Protein AF-A0A2N7B326-F1 (afdb_monomer)

Mean predicted aligned error: 9.07 Å

Structure (mmCIF, N/CA/C/O backbone):
data_AF-A0A2N7B326-F1
#
_entry.id   AF-A0A2N7B326-F1
#
loop_
_atom_site.group_PDB
_atom_site.id
_atom_site.type_symbol
_atom_site.label_atom_id
_atom_site.label_alt_id
_atom_site.label_comp_id
_atom_site.label_asym_id
_atom_site.label_entity_id
_atom_site.label_seq_id
_atom_site.pdbx_PDB_ins_code
_atom_site.Cartn_x
_atom_site.Cartn_y
_atom_site.Cartn_z
_atom_site.occupancy
_atom_site.B_iso_or_equiv
_atom_site.auth_seq_id
_atom_site.auth_comp_id
_atom_site.auth_asym_id
_atom_site.auth_atom_id
_atom_site.pdbx_PDB_model_num
ATOM 1 N N . MET A 1 1 ? -6.357 3.822 7.370 1.00 94.00 1 MET A N 1
ATOM 2 C CA . MET A 1 1 ? -5.018 4.387 7.624 1.00 94.00 1 MET A CA 1
ATOM 3 C C . MET A 1 1 ? -4.243 4.475 6.321 1.00 94.00 1 MET A C 1
ATOM 5 O O . MET A 1 1 ? -4.193 3.492 5.588 1.00 94.00 1 MET A O 1
ATOM 9 N N . VAL A 1 2 ? -3.667 5.645 6.036 1.00 94.00 2 VAL A N 1
ATOM 10 C CA . VAL A 1 2 ? -2.905 5.927 4.806 1.00 94.00 2 VAL A CA 1
ATOM 11 C C . VAL A 1 2 ? -1.595 6.663 5.116 1.00 94.00 2 VAL A C 1
ATOM 13 O O . VAL A 1 2 ? -1.542 7.395 6.102 1.00 94.00 2 VAL A O 1
ATOM 16 N N . PRO A 1 3 ? -0.553 6.561 4.272 1.00 89.19 3 PRO A N 1
ATOM 17 C CA . PRO A 1 3 ? 0.690 7.310 4.458 1.00 89.19 3 PRO A CA 1
ATOM 18 C C . PRO A 1 3 ? 0.483 8.825 4.392 1.00 89.19 3 PRO A C 1
ATOM 20 O O . PRO A 1 3 ? 0.931 9.558 5.268 1.00 89.19 3 PRO A O 1
ATOM 23 N N . SER A 1 4 ? -0.229 9.311 3.372 1.00 87.00 4 SER A N 1
ATOM 24 C CA . SER A 1 4 ? -0.513 10.738 3.210 1.00 87.00 4 SER A CA 1
ATOM 25 C C . SER A 1 4 ? -1.782 10.977 2.402 1.00 87.00 4 SER A C 1
ATOM 27 O O . SER A 1 4 ? -1.917 10.437 1.308 1.00 87.00 4 SER A O 1
ATOM 29 N N . ILE A 1 5 ? -2.662 11.866 2.868 1.00 84.75 5 ILE A N 1
ATOM 30 C CA . ILE A 1 5 ? -3.834 12.319 2.097 1.00 84.75 5 ILE A CA 1
ATOM 31 C C . ILE A 1 5 ? -3.461 13.250 0.932 1.00 84.75 5 ILE A C 1
ATOM 33 O O . ILE A 1 5 ? -4.302 13.611 0.126 1.00 84.75 5 ILE A O 1
ATOM 37 N N . SER A 1 6 ? -2.196 13.654 0.792 1.00 81.19 6 SER A N 1
ATOM 38 C CA . SER A 1 6 ? -1.779 14.496 -0.340 1.00 81.19 6 SER A CA 1
ATOM 39 C C . SER A 1 6 ? -1.683 13.737 -1.671 1.00 81.19 6 SER A C 1
ATOM 41 O O . SER A 1 6 ? -1.548 14.359 -2.723 1.00 81.19 6 SER A O 1
ATOM 43 N N . SER A 1 7 ? -1.740 12.402 -1.652 1.00 82.25 7 SER A N 1
ATOM 44 C CA . SER A 1 7 ? -1.708 11.593 -2.872 1.00 82.25 7 SER A CA 1
ATOM 45 C C . SER A 1 7 ? -3.080 11.548 -3.537 1.00 82.25 7 SER A C 1
ATOM 47 O O . SER A 1 7 ? -4.069 11.177 -2.904 1.00 82.25 7 SER A O 1
ATOM 49 N N . TYR A 1 8 ? -3.125 11.821 -4.843 1.00 88.44 8 TYR A N 1
ATOM 50 C CA . TYR A 1 8 ? -4.344 11.691 -5.647 1.00 88.44 8 TYR A CA 1
ATOM 51 C C . TYR A 1 8 ? -4.973 10.293 -5.537 1.00 88.44 8 TYR A C 1
ATOM 53 O O . TYR A 1 8 ? -6.187 10.174 -5.400 1.00 88.44 8 TYR A O 1
ATOM 61 N N . PHE A 1 9 ? -4.144 9.243 -5.520 1.00 88.19 9 PHE A N 1
ATOM 62 C CA . PHE A 1 9 ? -4.608 7.862 -5.385 1.00 88.19 9 PHE A CA 1
ATOM 63 C C . PHE A 1 9 ? -5.371 7.632 -4.072 1.00 88.19 9 PHE A C 1
ATOM 65 O O . PHE A 1 9 ? -6.479 7.102 -4.095 1.00 88.19 9 PHE A O 1
ATOM 72 N N . TYR A 1 10 ? -4.816 8.075 -2.935 1.00 90.69 10 TYR A N 1
ATOM 73 C CA . TYR A 1 10 ? -5.478 7.893 -1.642 1.00 90.69 10 TYR A CA 1
A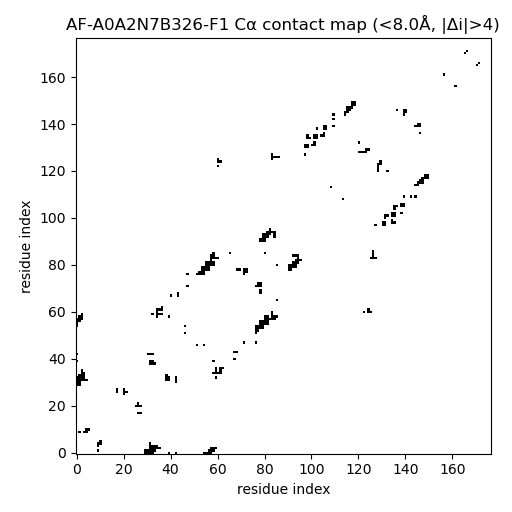TOM 74 C C . TYR A 1 10 ? -6.727 8.765 -1.515 1.00 90.69 10 TYR A C 1
ATOM 76 O O . TYR A 1 10 ? -7.709 8.289 -0.967 1.00 90.69 10 TYR A O 1
ATOM 84 N N . ASN A 1 11 ? -6.743 9.987 -2.057 1.00 91.62 11 ASN A N 1
ATOM 85 C CA . ASN A 1 11 ? -7.954 10.817 -2.052 1.00 91.62 11 ASN A CA 1
ATOM 86 C C . ASN A 1 11 ? -9.100 10.170 -2.828 1.00 91.62 11 ASN A C 1
ATOM 88 O O . ASN A 1 11 ? -10.215 10.095 -2.322 1.00 91.62 11 ASN A O 1
ATOM 92 N N . PHE A 1 12 ? -8.819 9.664 -4.030 1.00 92.25 12 PHE A N 1
ATOM 93 C CA . PHE A 1 12 ? -9.826 8.975 -4.832 1.00 92.25 12 PHE A CA 1
ATOM 94 C C . PHE A 1 12 ? -10.332 7.702 -4.137 1.00 92.25 12 PHE A C 1
ATOM 96 O O . PHE A 1 12 ? -11.539 7.462 -4.072 1.00 92.25 12 PHE A O 1
ATOM 103 N N . PHE A 1 13 ? -9.415 6.911 -3.571 1.00 92.25 13 PHE A N 1
ATOM 104 C CA . PHE A 1 13 ? -9.760 5.714 -2.807 1.00 92.25 13 PHE A CA 1
ATOM 105 C C . PHE A 1 13 ? -10.624 6.041 -1.583 1.00 92.25 13 PHE A C 1
ATOM 107 O O . PHE A 1 13 ? -11.648 5.399 -1.382 1.00 92.25 13 PHE A O 1
ATOM 114 N N . LEU A 1 14 ? -10.242 7.047 -0.789 1.00 93.88 14 LEU A N 1
ATOM 115 C CA . LEU A 1 14 ? -10.979 7.456 0.408 1.00 93.88 14 LEU A CA 1
ATOM 116 C C . LEU A 1 14 ? -12.379 7.969 0.064 1.00 93.88 14 LEU A C 1
ATOM 118 O O . LEU A 1 14 ? -13.323 7.561 0.727 1.00 93.88 14 LEU A O 1
ATOM 122 N N . ALA A 1 15 ? -12.523 8.784 -0.986 1.00 93.94 15 ALA A N 1
ATOM 123 C CA . ALA A 1 15 ? -13.828 9.268 -1.438 1.00 93.94 15 ALA A CA 1
ATOM 124 C C . ALA A 1 15 ? -14.748 8.114 -1.874 1.00 93.94 15 ALA A C 1
ATOM 126 O O . ALA A 1 15 ? -15.909 8.057 -1.476 1.00 93.94 15 ALA A O 1
ATOM 127 N N . SER A 1 16 ? -14.207 7.160 -2.638 1.00 94.00 16 SER A N 1
ATOM 128 C CA . SER A 1 16 ? -14.957 5.974 -3.077 1.00 94.00 16 SER A CA 1
ATOM 129 C C . SER A 1 16 ? -15.344 5.083 -1.892 1.00 94.00 16 SER A C 1
ATOM 131 O O . SER A 1 16 ? -16.460 4.577 -1.817 1.00 94.00 16 SER A O 1
ATOM 133 N N . LEU A 1 17 ? -14.422 4.902 -0.942 1.00 94.56 17 LEU A N 1
ATOM 134 C CA . LEU A 1 17 ? -14.655 4.100 0.253 1.00 94.56 17 LEU A CA 1
ATOM 135 C C . LEU A 1 17 ? -15.706 4.745 1.162 1.00 94.56 17 LEU A C 1
ATOM 137 O O . LEU A 1 17 ? -16.574 4.039 1.660 1.00 94.56 17 LEU A O 1
ATOM 141 N N . GLU A 1 18 ? -15.645 6.062 1.365 1.00 95.50 18 GLU A N 1
ATOM 142 C CA . GLU A 1 18 ? -16.616 6.820 2.160 1.00 95.50 18 GLU A CA 1
ATOM 143 C C . GLU A 1 18 ? -18.039 6.666 1.613 1.00 95.50 18 GLU A C 1
ATOM 145 O O . GLU A 1 18 ? -18.970 6.426 2.383 1.00 95.50 18 GLU A O 1
ATOM 150 N N . GLU A 1 19 ? -18.208 6.742 0.290 1.00 96.19 19 GLU A N 1
ATOM 151 C CA . GLU A 1 19 ? -19.506 6.545 -0.354 1.00 96.19 19 GLU A CA 1
ATOM 152 C C . GLU A 1 19 ? -20.077 5.146 -0.065 1.00 96.19 19 GLU A C 1
ATOM 154 O O . GLU A 1 19 ? -21.244 5.018 0.316 1.00 96.19 19 GLU A O 1
ATOM 159 N N . GLU A 1 20 ? -19.256 4.101 -0.191 1.00 95.56 20 GLU A N 1
ATOM 160 C CA . GLU A 1 20 ? -19.697 2.720 0.019 1.00 95.56 20 GLU A CA 1
ATOM 161 C C . GLU A 1 20 ? -19.968 2.384 1.485 1.00 95.56 20 GLU A C 1
ATOM 163 O O . GLU A 1 20 ? -21.008 1.805 1.804 1.00 95.56 20 GLU A O 1
ATOM 168 N N . VAL A 1 21 ? -19.092 2.781 2.412 1.00 95.19 21 VAL A N 1
ATOM 169 C CA . VAL A 1 21 ? -19.315 2.493 3.839 1.00 95.19 21 VAL A CA 1
ATOM 170 C C . VAL A 1 21 ? -20.540 3.238 4.372 1.00 95.19 21 VAL A C 1
ATOM 172 O O . VAL A 1 21 ? -21.283 2.688 5.186 1.00 95.19 21 VAL A O 1
ATOM 175 N N . LYS A 1 22 ? -20.821 4.439 3.848 1.00 95.69 22 LYS A N 1
ATOM 176 C CA . LYS A 1 22 ? -22.015 5.217 4.197 1.00 95.69 22 LYS A CA 1
ATOM 177 C C . LYS A 1 22 ? -23.305 4.527 3.753 1.00 95.69 22 LYS A C 1
ATOM 179 O O . LYS A 1 22 ? -24.265 4.518 4.521 1.00 95.69 22 LYS A O 1
ATOM 184 N N . LYS A 1 23 ? -23.333 3.906 2.565 1.00 96.94 23 LYS A N 1
ATOM 185 C CA . LYS A 1 23 ? -24.480 3.092 2.100 1.00 96.94 23 LYS A CA 1
ATOM 186 C C . LYS A 1 23 ? -24.776 1.923 3.044 1.00 96.94 23 LYS A C 1
ATOM 188 O O . LYS A 1 23 ? -25.927 1.524 3.176 1.00 96.94 23 LYS A O 1
ATOM 193 N N . GLN A 1 24 ? -23.749 1.412 3.719 1.00 95.94 24 GLN A N 1
ATOM 194 C CA . GLN A 1 24 ? -23.843 0.319 4.687 1.00 95.94 24 GLN A CA 1
ATOM 195 C C . GLN A 1 24 ? -24.071 0.796 6.137 1.00 95.94 24 GLN A C 1
ATOM 197 O O . GLN A 1 24 ? -24.081 -0.021 7.053 1.00 95.94 24 GLN A O 1
ATOM 202 N N . GLY A 1 25 ? -24.251 2.103 6.373 1.00 96.06 25 GLY A N 1
ATOM 203 C CA . GLY A 1 25 ? -24.500 2.660 7.709 1.00 96.06 25 GLY A CA 1
ATOM 204 C C . GLY A 1 25 ? -23.255 2.825 8.589 1.00 96.06 25 GLY A C 1
ATOM 205 O O . GLY A 1 25 ? -23.387 3.004 9.799 1.00 96.06 25 GLY A O 1
ATOM 206 N N . TYR A 1 26 ? -22.054 2.781 8.008 1.00 95.69 26 TYR A N 1
ATOM 207 C CA . TYR A 1 26 ? -20.791 2.990 8.717 1.00 95.69 26 TYR A CA 1
ATOM 208 C C . TYR A 1 26 ? -20.232 4.402 8.493 1.00 95.69 26 TYR A C 1
ATOM 210 O O . TYR A 1 26 ? -20.454 5.028 7.456 1.00 95.69 26 TYR A O 1
ATOM 218 N N . SER A 1 27 ? -19.436 4.868 9.458 1.00 94.69 27 SER A N 1
ATOM 219 C CA . SER A 1 27 ? -18.656 6.110 9.374 1.00 94.69 27 SER A CA 1
ATOM 220 C C . SER A 1 27 ? -17.173 5.808 9.161 1.00 94.69 27 SER A C 1
ATOM 222 O O . SER A 1 27 ? -16.642 4.850 9.727 1.00 94.69 27 SER A O 1
ATOM 224 N N . LEU A 1 28 ? -16.484 6.645 8.381 1.00 94.75 28 LEU A N 1
ATOM 225 C CA . LEU A 1 28 ? -15.062 6.477 8.080 1.00 94.75 28 LEU A CA 1
ATOM 226 C C . LEU A 1 28 ? -14.180 7.292 9.044 1.00 94.75 28 LEU A C 1
ATOM 228 O O . LEU A 1 28 ? -14.311 8.510 9.134 1.00 94.75 28 LEU A O 1
ATOM 232 N N . LEU A 1 29 ? -13.235 6.629 9.721 1.00 95.06 29 LEU A N 1
ATOM 233 C CA . LEU A 1 29 ? -12.163 7.273 10.491 1.00 95.06 29 LEU A CA 1
ATOM 234 C C . LEU A 1 29 ? -10.860 7.257 9.679 1.00 95.06 29 LEU A C 1
ATOM 236 O O . LEU A 1 29 ? -10.301 6.194 9.395 1.00 95.06 29 LEU A O 1
ATOM 240 N N . ILE A 1 30 ? -10.353 8.438 9.321 1.00 94.81 30 ILE A N 1
ATOM 241 C CA . ILE A 1 30 ? -9.139 8.581 8.507 1.00 94.81 30 ILE A CA 1
ATOM 242 C C . ILE A 1 30 ? -7.956 8.942 9.407 1.00 94.81 30 ILE A C 1
ATOM 244 O O . ILE A 1 30 ? -7.959 9.973 10.069 1.00 94.81 30 ILE A O 1
ATOM 248 N N . LEU A 1 31 ? -6.922 8.098 9.392 1.00 95.50 31 LEU A N 1
ATOM 249 C CA . LEU A 1 31 ? -5.676 8.296 10.136 1.00 95.50 31 LEU A CA 1
ATOM 250 C C . LEU A 1 31 ? -4.481 8.287 9.181 1.00 95.50 31 LEU A C 1
ATOM 252 O O . LEU A 1 31 ? -4.385 7.409 8.312 1.00 95.50 31 LEU A O 1
ATOM 256 N N . GLN A 1 32 ? -3.573 9.248 9.352 1.00 93.88 32 GLN A N 1
ATOM 257 C CA . GLN A 1 32 ? -2.347 9.362 8.566 1.00 93.88 32 GLN A CA 1
ATOM 258 C C . GLN A 1 32 ? -1.150 8.803 9.334 1.00 93.88 32 GLN A C 1
ATOM 260 O O . GLN A 1 32 ? -0.973 9.124 10.507 1.00 93.88 32 GLN A O 1
ATOM 265 N N . SER A 1 33 ? -0.316 7.992 8.679 1.00 92.19 33 SER A N 1
ATOM 266 C CA . SER A 1 33 ? 0.939 7.505 9.271 1.00 92.19 33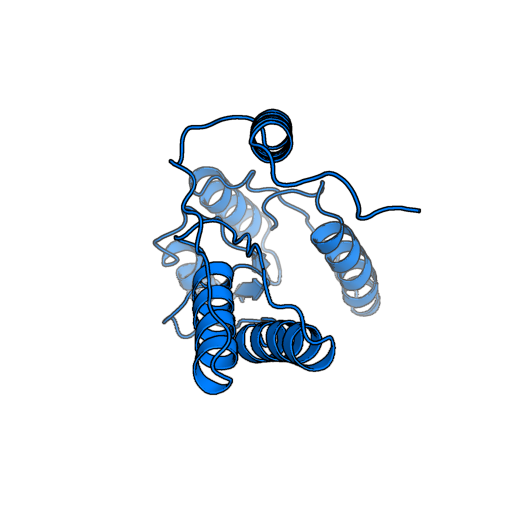 SER A CA 1
ATOM 267 C C . SER A 1 33 ? 2.151 8.371 8.930 1.00 92.19 33 SER A C 1
ATOM 269 O O . SER A 1 33 ? 3.167 8.271 9.600 1.00 92.19 33 SER A O 1
ATOM 271 N N . GLY A 1 34 ? 2.092 9.220 7.899 1.00 89.9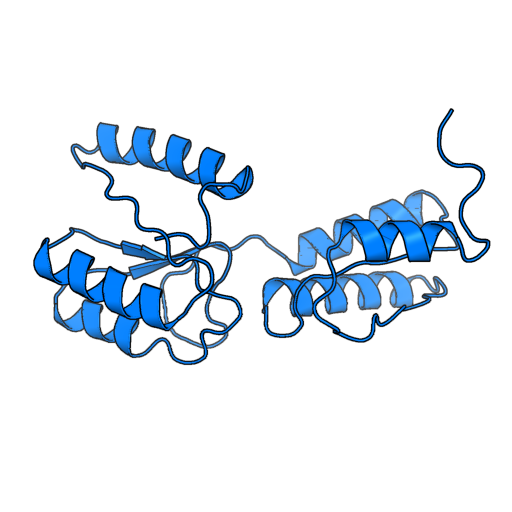4 34 GLY A N 1
ATOM 272 C CA . GLY A 1 34 ? 3.242 10.040 7.495 1.00 89.94 34 GLY A CA 1
ATOM 273 C C . GLY A 1 34 ? 4.422 9.234 6.936 1.00 89.94 34 GLY A C 1
ATOM 274 O O . GLY A 1 34 ? 5.533 9.749 6.903 1.00 89.94 34 GLY A O 1
ATOM 275 N N . ASP A 1 35 ? 4.183 7.990 6.501 1.00 86.19 35 ASP A N 1
ATOM 276 C CA . ASP A 1 35 ? 5.225 6.999 6.169 1.00 86.19 35 ASP A CA 1
ATOM 277 C C . ASP A 1 35 ? 6.154 6.672 7.365 1.00 86.19 35 ASP A C 1
ATOM 279 O O . ASP A 1 35 ? 7.275 6.223 7.157 1.00 86.19 35 ASP A O 1
ATOM 283 N N . ASP A 1 36 ? 5.664 6.842 8.606 1.00 90.31 36 ASP A N 1
ATOM 284 C CA . ASP A 1 36 ? 6.336 6.458 9.856 1.00 90.31 36 ASP A CA 1
ATOM 285 C C . ASP A 1 36 ? 5.673 5.221 10.522 1.00 90.31 36 ASP A C 1
ATOM 287 O O . ASP A 1 36 ? 4.502 5.288 10.923 1.00 90.31 36 ASP A O 1
ATOM 291 N N . PRO A 1 37 ? 6.399 4.095 10.696 1.00 91.81 37 PRO A N 1
ATOM 292 C CA . PRO A 1 37 ? 5.905 2.908 11.401 1.00 91.81 37 PRO A CA 1
ATOM 293 C C . PRO A 1 37 ? 5.469 3.162 12.852 1.00 91.81 37 PRO A C 1
ATOM 295 O O . PRO A 1 37 ? 4.558 2.502 13.351 1.00 91.81 37 PRO A O 1
ATOM 298 N N . VAL A 1 38 ? 6.084 4.118 13.557 1.00 93.44 38 VAL A N 1
ATOM 299 C CA . VAL A 1 38 ? 5.700 4.456 14.939 1.00 93.44 38 VAL A CA 1
ATOM 300 C C . VAL A 1 38 ? 4.295 5.051 14.961 1.00 93.44 38 VAL A C 1
ATOM 302 O O . VAL A 1 38 ? 3.467 4.687 15.801 1.00 93.44 38 VAL A O 1
ATOM 305 N N . MET A 1 39 ? 3.992 5.911 13.989 1.00 94.94 39 MET A N 1
ATOM 306 C CA . MET A 1 39 ? 2.656 6.474 13.818 1.00 94.94 39 MET A CA 1
ATOM 307 C C . MET A 1 39 ? 1.635 5.421 13.386 1.00 94.94 39 MET A C 1
ATOM 309 O O . MET A 1 39 ? 0.475 5.515 13.785 1.00 94.94 39 MET A O 1
ATOM 313 N N . GLU A 1 40 ? 2.030 4.388 12.634 1.00 94.50 40 GLU A N 1
ATOM 314 C CA . GLU A 1 40 ? 1.140 3.251 12.365 1.00 94.50 40 GLU A CA 1
ATOM 315 C C . GLU A 1 40 ? 0.706 2.556 13.654 1.00 94.50 40 GLU A C 1
ATOM 317 O O . GLU A 1 40 ? -0.488 2.348 13.863 1.00 94.50 40 GLU A O 1
ATOM 322 N N . LEU A 1 41 ? 1.650 2.250 14.547 1.00 94.56 41 LEU A N 1
ATOM 323 C CA . LEU A 1 41 ? 1.351 1.606 15.829 1.00 94.56 41 LEU A CA 1
ATOM 324 C C . LEU A 1 41 ? 0.457 2.481 16.716 1.00 94.56 41 LEU A C 1
ATO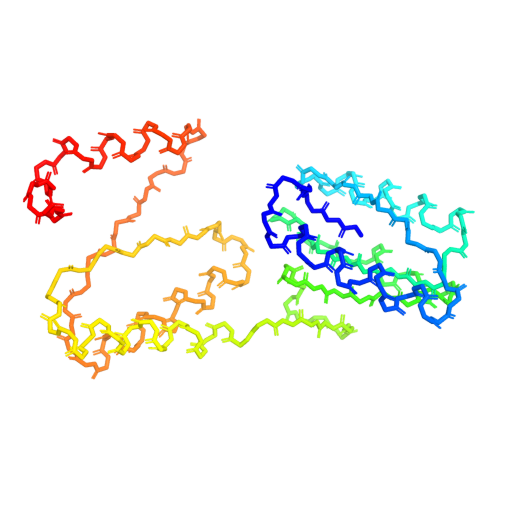M 326 O O . LEU A 1 41 ? -0.481 1.978 17.339 1.00 94.56 41 LEU A O 1
ATOM 330 N N . PHE A 1 42 ? 0.709 3.792 16.741 1.00 95.69 42 PHE A N 1
ATOM 331 C CA . PHE A 1 42 ? -0.160 4.744 17.430 1.00 95.69 42 PHE A CA 1
ATOM 332 C C . PHE A 1 42 ? -1.583 4.723 16.854 1.00 95.69 42 PHE A C 1
ATOM 334 O O . PHE A 1 42 ? -2.555 4.584 17.596 1.00 95.69 42 PHE A O 1
ATOM 341 N N . ASN A 1 43 ? -1.717 4.773 15.529 1.00 96.00 43 ASN A N 1
ATOM 342 C CA . ASN A 1 43 ? -3.011 4.730 14.853 1.00 96.00 43 ASN A CA 1
ATOM 343 C C . ASN A 1 43 ? -3.756 3.410 15.097 1.00 96.00 43 ASN A C 1
ATOM 345 O O . ASN A 1 43 ? -4.972 3.420 15.276 1.00 96.00 43 ASN A O 1
ATOM 349 N N . LEU A 1 44 ? -3.050 2.276 15.162 1.00 95.25 44 LEU A N 1
ATOM 350 C CA . LEU A 1 44 ? -3.660 0.995 15.527 1.00 95.25 44 LEU A CA 1
ATOM 351 C C . LEU A 1 44 ? -4.243 1.023 16.942 1.00 95.25 44 LEU A C 1
ATOM 353 O O . LEU A 1 44 ? -5.341 0.508 17.164 1.00 95.25 44 LEU A O 1
ATOM 357 N N . LYS A 1 45 ? -3.539 1.650 17.890 1.00 94.75 45 LYS A N 1
ATOM 358 C CA . LYS A 1 45 ? -4.042 1.842 19.254 1.00 94.75 45 LYS A CA 1
ATOM 359 C C . LYS A 1 45 ? -5.311 2.697 19.257 1.00 94.75 45 LYS A C 1
ATOM 361 O O . LYS A 1 45 ? -6.296 2.281 19.860 1.00 94.75 45 LYS A O 1
ATOM 366 N N . VAL A 1 46 ? -5.324 3.807 18.516 1.00 95.50 46 VAL A N 1
ATOM 367 C CA . VAL A 1 46 ? -6.516 4.659 18.349 1.00 95.50 46 VAL A CA 1
ATOM 368 C C . VAL A 1 46 ? -7.689 3.855 17.783 1.00 95.50 46 VAL A C 1
ATOM 370 O O . VAL A 1 46 ? -8.787 3.904 18.334 1.00 95.50 46 VAL A O 1
ATOM 373 N N . CYS A 1 47 ? -7.475 3.064 16.728 1.00 94.81 47 CYS A N 1
ATOM 374 C CA . CYS A 1 47 ? -8.515 2.203 16.158 1.00 94.81 47 CYS A CA 1
ATOM 375 C C . CYS A 1 47 ? -9.073 1.204 17.184 1.00 94.81 47 CYS A C 1
ATOM 377 O O . CYS A 1 47 ? -10.289 1.030 17.284 1.00 94.81 47 CYS A O 1
ATOM 379 N N . LYS A 1 48 ? -8.195 0.567 17.968 1.00 93.38 48 LYS A N 1
ATOM 380 C CA . LYS A 1 48 ? -8.589 -0.388 19.009 1.00 93.38 48 LYS A CA 1
ATOM 381 C C . LYS A 1 48 ? -9.403 0.282 20.120 1.00 93.38 48 LYS A C 1
ATOM 383 O O . LYS A 1 48 ? -10.433 -0.252 20.521 1.00 93.38 48 LYS A O 1
ATOM 388 N N . GLU A 1 49 ? -8.973 1.448 20.596 1.00 93.88 49 GLU A N 1
ATOM 389 C CA . GLU A 1 49 ? -9.667 2.212 21.645 1.00 93.88 49 GLU A CA 1
ATOM 390 C C . GLU A 1 49 ? -11.046 2.702 21.187 1.00 93.88 49 GLU A C 1
ATOM 392 O O . GLU A 1 49 ? -12.001 2.661 21.960 1.00 93.88 49 GLU A O 1
ATOM 397 N N . ASN A 1 50 ? -11.176 3.067 19.909 1.00 93.50 50 ASN A N 1
ATOM 398 C CA . ASN A 1 50 ? -12.445 3.472 19.302 1.00 93.50 50 ASN A CA 1
ATOM 399 C C . ASN A 1 50 ? -13.344 2.293 18.890 1.00 93.50 50 ASN A C 1
ATOM 401 O O . ASN A 1 50 ? -14.420 2.526 18.345 1.00 93.50 50 ASN A O 1
ATOM 405 N N . ARG A 1 51 ? -12.932 1.039 19.140 1.00 91.88 51 ARG A N 1
ATOM 406 C CA . ARG A 1 51 ? -13.691 -0.183 18.804 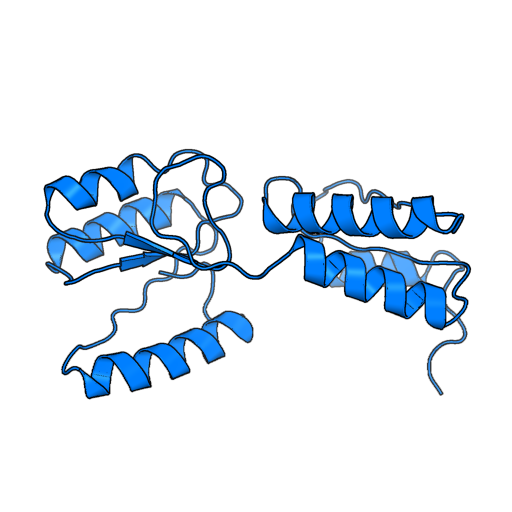1.00 91.88 51 ARG A CA 1
ATOM 407 C C . ARG A 1 51 ? -14.199 -0.189 17.356 1.00 91.88 51 ARG A C 1
ATOM 409 O O . ARG A 1 51 ? -15.365 -0.481 17.096 1.00 91.88 51 ARG A O 1
ATOM 416 N N . VAL A 1 52 ? -13.326 0.170 16.415 1.00 95.62 52 VAL A N 1
ATOM 417 C CA . VAL A 1 52 ? -13.684 0.201 14.991 1.00 95.62 52 VAL A CA 1
ATOM 418 C C . VAL A 1 52 ? -14.114 -1.185 14.498 1.00 95.62 52 VAL A C 1
ATOM 420 O O . VAL A 1 52 ? -13.564 -2.200 14.919 1.00 95.62 52 VAL A O 1
ATOM 423 N N . ALA A 1 53 ? -15.063 -1.225 13.560 1.00 94.38 53 ALA A N 1
ATOM 424 C CA . ALA A 1 53 ? -15.557 -2.475 12.974 1.00 94.38 53 ALA A CA 1
ATOM 425 C C . ALA A 1 53 ? -14.532 -3.176 12.062 1.00 94.38 53 ALA A C 1
ATOM 427 O O . ALA A 1 53 ? -14.668 -4.358 11.768 1.00 94.38 53 ALA A O 1
ATOM 428 N N . GLY A 1 54 ? -13.517 -2.449 11.592 1.00 94.44 54 GLY A N 1
ATOM 429 C CA . GLY A 1 54 ? -12.464 -2.965 10.728 1.00 94.44 54 GLY A CA 1
ATOM 430 C C . GLY A 1 54 ? -11.475 -1.872 10.342 1.00 94.44 54 GLY A C 1
ATOM 431 O O . GLY A 1 54 ? -11.723 -0.683 10.558 1.00 94.44 54 GLY A O 1
ATOM 432 N N . ILE A 1 55 ? -10.332 -2.271 9.786 1.00 95.94 55 ILE A N 1
ATOM 433 C CA . ILE A 1 55 ? -9.244 -1.357 9.433 1.00 95.94 55 ILE A CA 1
ATOM 434 C C . ILE A 1 55 ? -8.789 -1.612 8.001 1.00 95.94 55 ILE A C 1
ATOM 436 O O . ILE A 1 55 ? -8.350 -2.706 7.665 1.00 95.94 55 ILE A O 1
ATOM 440 N N . PHE A 1 56 ? -8.792 -0.557 7.189 1.00 95.44 56 PHE A N 1
ATOM 441 C CA . PHE A 1 56 ? -8.055 -0.510 5.928 1.00 95.44 56 PHE A CA 1
ATOM 442 C C . PHE A 1 56 ? -6.675 0.098 6.184 1.00 95.44 56 PHE A C 1
ATOM 444 O O . PHE A 1 56 ? -6.593 1.215 6.706 1.00 95.44 56 PHE A O 1
ATOM 451 N N . ALA A 1 57 ? -5.595 -0.595 5.831 1.00 95.00 57 ALA A N 1
ATOM 452 C CA . ALA A 1 57 ? -4.229 -0.142 6.085 1.00 95.00 57 ALA A CA 1
ATOM 453 C C . ALA A 1 57 ? -3.353 -0.214 4.828 1.00 95.00 57 ALA A C 1
ATOM 455 O O . ALA A 1 57 ? -3.170 -1.276 4.246 1.00 95.00 57 ALA A O 1
ATOM 456 N N . SER A 1 58 ? -2.760 0.913 4.441 1.00 93.50 58 SER A N 1
ATOM 457 C CA . SER A 1 58 ? -1.620 0.927 3.522 1.00 93.50 58 SER A CA 1
ATOM 458 C C . SER A 1 58 ? -0.354 1.102 4.347 1.00 93.50 58 SER A C 1
ATOM 460 O O . SER A 1 58 ? -0.207 2.132 5.009 1.00 93.50 58 SER A O 1
ATOM 462 N N . LEU A 1 59 ? 0.543 0.118 4.287 1.00 91.44 59 LEU A N 1
ATOM 463 C CA . LEU A 1 59 ? 1.774 0.096 5.078 1.00 91.44 59 LEU A CA 1
ATOM 464 C C . LEU A 1 59 ? 2.745 1.208 4.676 1.00 91.44 59 LEU A C 1
ATOM 466 O O . LEU A 1 59 ? 2.679 1.736 3.566 1.00 91.44 59 LEU A O 1
ATOM 470 N N . THR A 1 60 ? 3.695 1.539 5.543 1.00 87.06 60 THR A N 1
ATOM 471 C CA . THR A 1 60 ? 4.824 2.392 5.161 1.00 87.06 60 THR A CA 1
ATOM 472 C C . THR A 1 60 ? 5.899 1.620 4.400 1.00 87.06 60 THR A C 1
ATOM 474 O O . THR A 1 60 ? 5.963 0.392 4.401 1.00 87.06 60 THR A O 1
ATOM 477 N N . SER A 1 61 ? 6.800 2.368 3.768 1.00 82.00 61 SER A N 1
ATOM 478 C CA . SER A 1 61 ? 8.005 1.830 3.121 1.00 82.00 61 SER A CA 1
ATOM 479 C C . SER A 1 61 ? 9.011 1.209 4.103 1.00 82.00 61 SER A C 1
ATOM 481 O O . SER A 1 61 ? 9.935 0.509 3.679 1.00 82.00 61 SER A O 1
ATOM 483 N N . GLU A 1 62 ? 8.885 1.539 5.390 1.00 84.25 62 GLU A N 1
ATOM 484 C CA . GLU A 1 62 ? 9.815 1.166 6.457 1.00 84.25 62 GLU A CA 1
ATOM 485 C C . GLU A 1 62 ? 9.249 0.079 7.382 1.00 84.25 62 GLU A C 1
ATOM 487 O O . GLU A 1 62 ? 9.990 -0.488 8.188 1.00 84.25 62 GLU A O 1
ATOM 492 N N . THR A 1 63 ? 7.965 -0.261 7.241 1.00 85.50 63 THR A N 1
ATOM 493 C CA . THR A 1 63 ? 7.300 -1.290 8.042 1.00 85.50 63 THR A CA 1
ATOM 494 C C . THR A 1 63 ? 7.841 -2.670 7.676 1.00 85.50 63 THR A C 1
ATOM 496 O O . THR A 1 63 ? 7.735 -3.115 6.535 1.00 85.50 63 THR A O 1
ATOM 499 N N . LYS A 1 64 ? 8.437 -3.354 8.658 1.00 83.38 64 LYS A N 1
ATOM 500 C CA . LYS A 1 64 ? 8.999 -4.711 8.508 1.00 83.38 64 LYS A CA 1
ATOM 501 C C . LYS A 1 64 ? 8.229 -5.776 9.273 1.00 83.38 64 LYS A C 1
ATOM 503 O O . LYS A 1 64 ? 8.328 -6.947 8.934 1.00 83.38 64 LYS A O 1
ATOM 508 N N . ASP A 1 65 ? 7.521 -5.366 10.318 1.00 87.00 65 ASP A N 1
ATOM 509 C CA . ASP A 1 65 ? 6.765 -6.252 11.188 1.00 87.00 65 ASP A CA 1
ATOM 510 C C . ASP A 1 65 ? 5.300 -5.823 11.191 1.00 87.00 65 ASP A C 1
ATOM 512 O O . ASP A 1 65 ? 4.980 -4.669 11.481 1.00 87.00 65 ASP A O 1
ATOM 516 N N . ILE A 1 66 ? 4.417 -6.767 10.869 1.00 90.25 66 ILE A N 1
ATOM 517 C CA . ILE A 1 66 ? 2.968 -6.565 10.897 1.00 90.25 66 ILE A CA 1
ATOM 518 C C . ILE A 1 66 ? 2.293 -7.269 12.078 1.00 90.25 66 ILE A C 1
ATOM 520 O O . ILE A 1 66 ? 1.066 -7.283 12.159 1.00 90.25 66 ILE A O 1
ATOM 524 N N . SER A 1 67 ? 3.055 -7.837 13.015 1.00 91.06 67 SER A N 1
ATOM 525 C CA . SER A 1 67 ? 2.520 -8.583 14.162 1.00 91.06 67 SER A CA 1
ATOM 526 C C . SER A 1 67 ? 1.492 -7.774 14.957 1.00 91.06 67 SER A C 1
ATOM 528 O O . SER A 1 67 ? 0.485 -8.316 15.406 1.00 91.06 67 SER A O 1
ATOM 530 N N . ALA A 1 68 ? 1.696 -6.459 15.090 1.00 91.44 68 ALA A N 1
ATOM 531 C CA . ALA A 1 68 ? 0.745 -5.564 15.749 1.00 91.44 68 ALA A CA 1
ATOM 532 C C . ALA A 1 68 ? -0.616 -5.490 15.033 1.00 91.44 68 ALA A C 1
ATOM 534 O O . ALA A 1 68 ? -1.647 -5.408 15.697 1.00 91.44 68 ALA A O 1
ATOM 535 N N . PHE A 1 69 ? -0.629 -5.558 13.700 1.00 92.75 69 PHE A N 1
ATOM 536 C CA . PHE A 1 69 ? -1.862 -5.614 12.916 1.00 92.75 69 PHE A CA 1
ATOM 537 C C . PHE A 1 69 ? -2.551 -6.968 13.077 1.00 92.75 69 PHE A C 1
ATOM 539 O O . PHE A 1 69 ? -3.758 -7.017 13.284 1.00 92.75 69 PHE A O 1
ATOM 546 N N . LEU A 1 70 ? -1.788 -8.064 13.025 1.00 90.06 70 LEU A N 1
ATOM 547 C CA . LEU A 1 70 ? -2.342 -9.417 13.126 1.00 90.06 70 LEU A CA 1
ATOM 548 C C . LEU A 1 70 ? -2.994 -9.677 14.492 1.00 90.06 70 LEU A C 1
ATOM 550 O O . LEU A 1 70 ? -4.053 -10.296 14.553 1.00 90.06 70 LEU A O 1
ATOM 554 N N . LYS A 1 71 ? -2.437 -9.119 15.575 1.00 91.31 71 LYS A N 1
ATOM 555 C CA . LYS A 1 71 ? -3.026 -9.189 16.927 1.00 91.31 71 LYS A CA 1
ATOM 556 C C . LYS A 1 71 ? -4.420 -8.564 17.033 1.00 91.31 71 LYS A C 1
ATOM 558 O O . LYS A 1 71 ? -5.148 -8.853 17.975 1.00 91.31 71 LYS A O 1
ATOM 563 N N . LEU A 1 72 ? -4.832 -7.711 16.093 1.00 90.56 72 LEU A N 1
ATOM 564 C CA . LEU A 1 72 ? -6.185 -7.142 16.100 1.00 90.56 72 LEU A CA 1
ATOM 565 C C . LEU A 1 72 ? -7.263 -8.174 15.754 1.00 90.56 72 LEU A C 1
ATOM 567 O O . LEU A 1 72 ? -8.405 -8.016 16.189 1.00 90.56 72 LEU A O 1
ATOM 571 N N . ALA A 1 73 ? -6.895 -9.265 15.076 1.00 86.06 73 ALA A N 1
ATOM 572 C CA . ALA A 1 73 ? -7.799 -10.383 14.837 1.00 86.06 73 ALA A CA 1
ATOM 573 C C . ALA A 1 73 ? -8.269 -11.032 16.153 1.00 86.06 73 ALA A C 1
ATOM 575 O O . ALA A 1 73 ? -9.437 -11.395 16.266 1.00 86.06 73 ALA A O 1
ATOM 576 N N . GLU A 1 74 ? -7.413 -11.082 17.183 1.00 88.06 74 GLU A N 1
ATOM 577 C CA . GLU A 1 74 ? -7.771 -11.566 18.531 1.00 88.06 74 GLU A CA 1
ATOM 578 C C . GLU A 1 74 ? -8.855 -10.695 19.194 1.00 88.06 74 GLU A C 1
ATOM 580 O O . GLU A 1 74 ? -9.586 -11.148 20.071 1.00 88.06 74 GLU A O 1
ATOM 585 N N . HIS A 1 75 ? -8.996 -9.444 18.749 1.00 87.62 75 HIS A N 1
ATOM 586 C CA . HIS A 1 75 ? -10.020 -8.504 19.203 1.00 87.62 75 HIS A CA 1
ATOM 587 C C . HIS A 1 75 ? -11.235 -8.435 18.269 1.00 87.62 75 HIS A C 1
ATOM 589 O O . HIS A 1 75 ? -12.053 -7.531 18.415 1.00 87.62 75 HIS A O 1
ATOM 595 N N . SER A 1 76 ? -11.372 -9.375 17.325 1.00 91.00 76 SER A N 1
ATOM 596 C CA . SER A 1 76 ? -12.434 -9.377 16.306 1.00 91.00 76 SER A CA 1
ATOM 597 C C . SER A 1 76 ? -12.447 -8.123 15.419 1.00 91.00 76 SER A C 1
ATOM 599 O O . SER A 1 76 ? -13.492 -7.750 14.892 1.00 91.00 76 SER A O 1
ATOM 601 N N . ILE A 1 77 ? -11.291 -7.471 15.239 1.00 94.06 77 ILE A N 1
ATOM 602 C CA . ILE A 1 77 ? -11.136 -6.316 14.346 1.00 94.06 77 ILE A CA 1
ATOM 603 C C . ILE A 1 77 ? -10.388 -6.784 13.087 1.00 94.06 77 ILE A C 1
ATOM 605 O O . ILE A 1 77 ? -9.167 -6.966 13.136 1.00 94.06 77 ILE A O 1
ATOM 609 N N . PRO A 1 78 ? -11.078 -6.995 11.951 1.00 93.12 78 PRO A N 1
ATOM 610 C CA . PRO A 1 78 ? -10.434 -7.405 10.712 1.00 93.12 78 PRO A CA 1
ATOM 611 C C . PRO A 1 78 ? -9.557 -6.283 10.145 1.00 93.12 78 PRO A C 1
ATOM 613 O O . PRO A 1 78 ? -9.934 -5.107 10.146 1.00 93.12 78 PRO A O 1
ATOM 616 N N . VAL A 1 79 ? -8.396 -6.662 9.610 1.00 94.75 79 VAL A N 1
ATOM 617 C CA . VAL A 1 79 ? -7.468 -5.752 8.930 1.00 94.75 79 VAL A CA 1
ATOM 618 C C . VAL A 1 79 ? -7.357 -6.154 7.464 1.00 94.75 79 VAL A C 1
ATOM 620 O O . VAL A 1 79 ? -7.010 -7.294 7.155 1.00 94.75 79 VAL A O 1
ATOM 623 N N . LEU A 1 80 ? -7.627 -5.205 6.569 1.00 94.38 80 LEU A N 1
ATOM 624 C CA . LEU A 1 80 ? -7.423 -5.331 5.133 1.00 94.38 80 LEU A CA 1
ATOM 625 C C . LEU A 1 80 ? -6.285 -4.410 4.701 1.00 94.38 80 LEU A C 1
ATOM 627 O O . LEU A 1 80 ? -6.352 -3.189 4.865 1.00 94.38 80 LEU A O 1
ATOM 631 N N . PHE A 1 81 ? -5.244 -4.994 4.120 1.00 94.19 81 PHE A N 1
ATOM 632 C CA . PHE A 1 81 ? -4.134 -4.247 3.551 1.00 94.19 81 PHE A CA 1
ATOM 633 C C . PHE A 1 81 ? -4.435 -3.828 2.114 1.00 94.19 81 PHE A C 1
ATOM 635 O O . PHE A 1 81 ? -5.015 -4.595 1.348 1.00 94.19 81 PHE A O 1
ATOM 642 N N . PHE A 1 82 ? -4.033 -2.626 1.713 1.00 92.94 82 PHE A N 1
ATOM 643 C CA . PHE A 1 82 ? -4.202 -2.177 0.331 1.00 92.94 82 PHE A CA 1
ATOM 644 C C . PHE A 1 82 ? -3.043 -1.302 -0.134 1.00 92.94 82 PHE A C 1
ATOM 646 O O . PHE A 1 82 ? -2.364 -0.691 0.687 1.00 92.94 82 PHE A O 1
ATOM 653 N N . ASP A 1 83 ? -2.847 -1.229 -1.455 1.00 90.25 83 ASP A N 1
ATOM 654 C CA . ASP A 1 83 ? -1.744 -0.508 -2.107 1.00 90.25 83 ASP A CA 1
ATOM 655 C C . ASP A 1 83 ? -0.364 -1.021 -1.665 1.00 90.25 83 ASP A C 1
ATOM 657 O O . ASP A 1 83 ? 0.192 -1.907 -2.314 1.00 90.25 83 ASP A O 1
ATOM 661 N N . LYS A 1 84 ? 0.162 -0.547 -0.531 1.00 88.94 84 LYS A N 1
ATOM 662 C CA . LYS A 1 84 ? 1.390 -1.062 0.084 1.00 88.94 84 LYS A CA 1
ATOM 663 C C . LYS A 1 84 ? 1.054 -2.199 1.045 1.00 88.94 84 LYS A C 1
ATOM 665 O O . LYS A 1 84 ? 0.585 -1.974 2.162 1.00 88.94 84 LYS A O 1
ATOM 670 N N . VAL A 1 85 ? 1.314 -3.421 0.595 1.00 88.88 85 VAL A N 1
ATOM 671 C CA . VAL A 1 85 ? 0.911 -4.649 1.290 1.00 88.88 85 VAL A CA 1
ATOM 672 C C . VAL A 1 85 ? 2.106 -5.472 1.772 1.00 88.88 85 VAL A C 1
ATOM 674 O O . VAL A 1 85 ? 3.185 -5.399 1.169 1.00 88.88 85 VAL A O 1
ATOM 677 N N . PRO A 1 86 ? 1.914 -6.290 2.819 1.00 85.69 86 PRO A N 1
ATOM 678 C CA . PRO A 1 86 ? 2.935 -7.219 3.278 1.00 85.69 86 PRO A CA 1
ATOM 679 C C . PRO A 1 86 ? 3.091 -8.388 2.281 1.00 85.69 86 PRO A C 1
ATOM 681 O O . PRO A 1 86 ? 2.199 -8.681 1.472 1.00 85.69 86 PRO A O 1
ATOM 684 N N . THR A 1 87 ? 4.277 -8.998 2.255 1.00 77.56 87 THR A N 1
ATOM 685 C CA . THR A 1 87 ? 4.707 -9.821 1.109 1.00 77.56 87 THR A CA 1
ATOM 686 C C . THR A 1 87 ? 4.322 -11.296 1.267 1.00 77.56 87 THR A C 1
ATOM 688 O O . THR A 1 87 ? 3.812 -11.887 0.316 1.00 77.56 87 THR A O 1
ATOM 691 N N . TRP A 1 88 ? 4.496 -11.876 2.455 1.00 72.12 88 TRP A N 1
ATOM 692 C CA . TRP A 1 88 ? 4.464 -13.326 2.706 1.00 72.12 88 TRP A CA 1
ATOM 693 C C . TRP A 1 88 ? 3.473 -13.758 3.796 1.00 72.12 88 TRP A C 1
ATOM 695 O O . TRP A 1 88 ? 3.476 -14.908 4.225 1.00 72.12 88 TRP A O 1
ATOM 705 N N . GLU A 1 89 ? 2.613 -12.854 4.247 1.00 74.88 89 GLU A N 1
ATOM 706 C CA . GLU A 1 89 ? 1.763 -13.067 5.409 1.00 74.88 89 GLU A CA 1
ATOM 707 C C . GLU A 1 89 ? 0.325 -13.441 5.011 1.00 74.88 89 GLU A C 1
ATOM 709 O O . GLU A 1 89 ? -0.232 -12.840 4.080 1.00 74.88 89 GLU A O 1
ATOM 714 N N . PRO A 1 90 ? -0.310 -14.400 5.717 1.00 77.38 90 PRO A N 1
ATOM 715 C CA . PRO A 1 90 ? -1.699 -14.786 5.490 1.00 77.38 90 PRO A CA 1
ATOM 716 C C . PRO A 1 90 ? -2.628 -13.678 6.000 1.00 77.38 90 PRO A C 1
ATOM 718 O O . PRO A 1 90 ? -3.109 -13.700 7.130 1.00 77.38 90 PRO A O 1
ATOM 721 N N . CYS A 1 91 ? -2.846 -12.667 5.166 1.00 85.25 91 CYS A N 1
ATOM 722 C CA . CYS A 1 91 ? -3.663 -11.503 5.475 1.00 85.25 91 CYS A CA 1
ATOM 723 C C . CYS A 1 91 ? -4.569 -11.139 4.297 1.00 85.25 91 CYS A C 1
ATOM 725 O O . CYS A 1 91 ? -4.293 -11.473 3.141 1.00 85.25 91 CYS A O 1
ATOM 727 N N . LEU A 1 92 ? -5.656 -10.428 4.597 1.00 89.94 92 LEU A N 1
ATOM 728 C CA . LEU A 1 92 ? -6.518 -9.866 3.568 1.00 89.94 92 LEU A CA 1
ATOM 729 C C . LEU A 1 92 ? -5.782 -8.709 2.903 1.00 89.94 92 LEU A C 1
ATOM 731 O O . LEU A 1 92 ? -5.396 -7.752 3.575 1.00 89.94 92 LEU A O 1
ATOM 735 N N . LYS A 1 93 ? -5.586 -8.799 1.589 1.00 91.38 93 LYS A N 1
ATOM 736 C CA . LYS A 1 93 ? -4.901 -7.765 0.821 1.00 91.38 93 LYS A CA 1
ATOM 737 C C . LYS A 1 93 ? -5.571 -7.498 -0.518 1.00 91.38 93 LYS A C 1
ATOM 739 O O . LYS A 1 93 ? -5.987 -8.428 -1.203 1.00 91.38 93 LYS A O 1
ATOM 744 N N . VAL A 1 94 ? -5.645 -6.224 -0.886 1.00 90.25 94 VAL A N 1
ATOM 745 C CA . VAL A 1 94 ? -6.144 -5.750 -2.179 1.00 90.25 94 VAL A CA 1
ATOM 746 C C . VAL A 1 94 ? -5.023 -4.990 -2.872 1.00 90.25 94 VAL A C 1
ATOM 748 O O . VAL A 1 94 ? -4.615 -3.911 -2.441 1.00 90.25 94 VAL A O 1
ATOM 751 N N . CYS A 1 95 ? -4.519 -5.568 -3.958 1.00 86.94 95 CYS A N 1
ATOM 752 C CA . CYS A 1 95 ? -3.373 -5.045 -4.692 1.00 86.94 95 CYS A CA 1
ATOM 753 C C . CYS A 1 95 ? -3.699 -4.932 -6.173 1.00 86.94 95 CYS A C 1
ATOM 755 O O . CYS A 1 95 ? -4.516 -5.682 -6.707 1.00 86.94 95 CYS A O 1
ATOM 757 N N . LEU A 1 96 ? -2.992 -4.036 -6.852 1.00 85.94 96 LEU A N 1
ATOM 758 C CA . LEU A 1 96 ? -2.960 -4.040 -8.307 1.00 85.94 96 LEU A CA 1
ATOM 759 C C . LEU A 1 96 ? -2.134 -5.232 -8.808 1.00 85.94 96 LEU A C 1
ATOM 761 O O . LEU A 1 96 ? -1.207 -5.690 -8.140 1.00 85.94 96 LEU A O 1
ATOM 765 N N . ALA A 1 97 ? -2.443 -5.707 -10.016 1.00 89.12 97 ALA A N 1
ATOM 766 C CA . ALA A 1 97 ? -1.639 -6.707 -10.715 1.00 89.12 97 ALA A CA 1
ATOM 767 C C . ALA A 1 97 ? -0.331 -6.071 -11.227 1.00 89.12 97 ALA A C 1
ATOM 769 O O . ALA A 1 97 ? -0.180 -5.781 -12.415 1.00 89.12 97 ALA A O 1
ATOM 770 N N . ASP A 1 98 ? 0.597 -5.806 -10.306 1.00 91.00 98 ASP A N 1
ATOM 771 C CA . ASP A 1 98 ? 1.809 -5.017 -10.538 1.00 91.00 98 ASP A CA 1
ATOM 772 C C . ASP A 1 98 ? 2.705 -5.576 -11.644 1.00 91.00 98 ASP A C 1
ATOM 774 O O . ASP A 1 98 ? 3.214 -4.813 -12.467 1.00 91.00 98 ASP A O 1
ATOM 778 N N . GLU A 1 99 ? 2.859 -6.899 -11.708 1.00 91.81 99 GLU A N 1
ATOM 779 C CA . GLU A 1 99 ? 3.600 -7.550 -12.789 1.00 91.81 99 GLU A CA 1
ATOM 780 C C . GLU A 1 99 ? 2.972 -7.280 -14.153 1.00 91.81 99 GLU A C 1
ATOM 782 O O . GLU A 1 99 ? 3.657 -6.886 -15.096 1.00 91.81 99 GLU A O 1
ATOM 787 N N . GLN A 1 100 ? 1.654 -7.465 -14.259 1.00 93.25 100 GLN A N 1
ATOM 788 C CA . GLN A 1 100 ? 0.945 -7.285 -15.517 1.00 93.25 100 GLN A CA 1
ATOM 789 C C . GLN A 1 100 ? 0.982 -5.823 -15.956 1.00 93.25 100 GLN A C 1
ATOM 791 O O . GLN A 1 100 ? 1.216 -5.539 -17.128 1.00 93.25 100 GLN A O 1
ATOM 796 N N . ALA A 1 101 ? 0.817 -4.889 -15.018 1.00 92.44 101 ALA A N 1
ATOM 797 C CA . ALA A 1 101 ? 0.940 -3.463 -15.290 1.00 92.44 101 ALA A CA 1
ATOM 798 C C . ALA A 1 101 ? 2.340 -3.100 -15.818 1.00 92.44 101 ALA A C 1
ATOM 800 O O . ALA A 1 101 ? 2.464 -2.331 -16.774 1.00 92.44 101 ALA A O 1
ATOM 801 N N . ALA A 1 102 ? 3.395 -3.675 -15.234 1.00 93.62 102 ALA A N 1
ATOM 802 C CA . ALA A 1 102 ? 4.767 -3.464 -15.679 1.00 93.62 102 ALA A CA 1
ATOM 803 C C . ALA A 1 102 ? 5.044 -4.065 -17.066 1.00 93.62 102 ALA A C 1
ATOM 805 O O . ALA A 1 102 ? 5.633 -3.381 -17.908 1.00 93.62 102 ALA A O 1
ATOM 806 N N . ARG A 1 103 ? 4.565 -5.287 -17.339 1.00 94.69 103 ARG A N 1
ATOM 807 C CA . ARG A 1 103 ? 4.665 -5.916 -18.668 1.00 94.69 103 ARG A CA 1
ATOM 808 C C . ARG A 1 103 ? 3.953 -5.089 -19.734 1.00 94.69 103 ARG A C 1
ATOM 810 O O . ARG A 1 103 ? 4.552 -4.768 -20.755 1.00 94.69 103 ARG A O 1
ATOM 817 N N . LEU A 1 104 ? 2.725 -4.640 -19.468 1.00 95.12 104 LEU A N 1
ATOM 818 C CA . LEU A 1 104 ? 1.975 -3.775 -20.388 1.00 95.12 104 LEU A CA 1
ATOM 819 C C . LEU A 1 104 ? 2.724 -2.467 -20.694 1.00 95.12 104 LEU A C 1
ATOM 821 O O . LEU A 1 104 ? 2.753 -2.019 -21.841 1.00 95.12 104 LEU A O 1
ATOM 825 N N . ALA A 1 105 ? 3.370 -1.864 -19.691 1.00 92.75 105 ALA A N 1
ATOM 826 C CA . ALA A 1 105 ? 4.183 -0.667 -19.893 1.00 92.75 105 ALA A CA 1
ATOM 827 C C . ALA A 1 105 ? 5.412 -0.938 -20.780 1.00 92.75 105 ALA A C 1
ATOM 829 O O . ALA A 1 105 ? 5.707 -0.141 -21.674 1.00 92.75 105 ALA A O 1
ATOM 830 N N . ALA A 1 106 ? 6.112 -2.057 -20.569 1.00 92.38 106 ALA A N 1
ATOM 831 C CA . ALA A 1 106 ? 7.238 -2.470 -21.407 1.00 92.38 106 ALA A CA 1
ATOM 832 C C . ALA A 1 106 ? 6.794 -2.763 -22.852 1.00 92.38 106 ALA A C 1
ATOM 834 O O . ALA A 1 106 ? 7.363 -2.209 -23.795 1.00 92.38 106 ALA A O 1
ATOM 835 N N . GLN A 1 107 ? 5.717 -3.529 -23.032 1.00 93.12 107 GLN A N 1
ATOM 836 C CA . GLN A 1 107 ? 5.130 -3.847 -24.339 1.00 93.12 107 GLN A CA 1
ATOM 837 C C . GLN A 1 107 ? 4.732 -2.588 -25.113 1.00 93.12 107 GLN A C 1
ATOM 839 O O . GLN A 1 107 ? 5.028 -2.467 -26.302 1.00 93.12 107 GLN A O 1
ATOM 844 N N . ALA A 1 108 ? 4.139 -1.596 -24.443 1.00 93.38 108 ALA A N 1
ATOM 845 C CA . ALA A 1 108 ? 3.802 -0.321 -25.069 1.00 93.38 108 ALA A CA 1
ATOM 846 C C . ALA A 1 108 ? 5.042 0.439 -25.585 1.00 93.38 108 ALA A C 1
ATOM 848 O O . ALA A 1 108 ? 4.966 1.134 -26.604 1.00 93.38 108 ALA A O 1
ATOM 849 N N . LEU A 1 109 ? 6.194 0.319 -24.915 1.00 90.38 109 LEU A N 1
ATOM 850 C CA . LEU A 1 109 ? 7.456 0.919 -25.364 1.00 90.38 109 LEU A CA 1
ATOM 851 C C . LEU A 1 109 ? 8.072 0.155 -26.541 1.00 90.38 109 LEU A C 1
ATOM 853 O O . LEU A 1 109 ? 8.531 0.792 -27.496 1.00 90.38 109 LEU A O 1
ATOM 857 N N . ILE A 1 110 ? 8.033 -1.179 -26.491 1.00 89.31 110 ILE A N 1
ATOM 858 C CA . ILE A 1 110 ? 8.483 -2.070 -27.570 1.00 89.31 110 ILE A CA 1
ATOM 859 C C . ILE A 1 110 ? 7.674 -1.801 -28.842 1.00 89.31 110 ILE A C 1
ATOM 861 O O . ILE A 1 110 ? 8.253 -1.526 -29.894 1.00 89.31 110 ILE A O 1
ATOM 865 N N . ALA A 1 111 ? 6.342 -1.761 -28.737 1.00 92.19 111 ALA A N 1
ATOM 866 C CA . ALA A 1 111 ? 5.440 -1.478 -29.855 1.00 92.19 111 ALA A CA 1
ATOM 867 C C . ALA A 1 111 ? 5.734 -0.120 -30.518 1.00 92.19 111 ALA A C 1
ATOM 869 O O . ALA A 1 111 ? 5.616 0.040 -31.731 1.00 92.19 111 ALA A O 1
ATOM 870 N N . ARG A 1 112 ? 6.189 0.864 -29.732 1.00 90.56 112 ARG A N 1
ATOM 871 C CA . ARG A 1 112 ? 6.589 2.199 -30.209 1.00 90.56 112 ARG A CA 1
ATOM 872 C C . ARG A 1 112 ? 8.046 2.278 -30.685 1.00 90.56 112 ARG A C 1
ATOM 874 O O . ARG A 1 112 ? 8.528 3.386 -30.939 1.00 90.56 112 ARG A O 1
ATOM 881 N N . LYS A 1 113 ? 8.749 1.143 -30.785 1.00 87.31 113 LYS A N 1
ATOM 882 C CA . LYS A 1 113 ? 10.146 1.008 -31.238 1.00 87.31 113 LYS A CA 1
ATOM 883 C C . LYS A 1 113 ? 11.111 1.946 -30.502 1.00 87.31 113 LYS A C 1
ATOM 885 O O . LYS A 1 113 ? 12.022 2.527 -31.096 1.00 87.31 113 LYS A O 1
ATOM 890 N N . LYS A 1 114 ? 10.897 2.153 -29.198 1.00 83.50 114 LYS A N 1
ATOM 891 C CA . LYS A 1 114 ? 11.761 3.019 -28.384 1.00 83.50 114 LYS A CA 1
ATOM 892 C C . LYS A 1 114 ? 13.056 2.285 -28.037 1.00 83.50 114 LYS A C 1
ATOM 894 O O . LYS A 1 114 ? 13.040 1.303 -27.314 1.00 83.50 114 LYS A O 1
ATOM 899 N N . GLN A 1 115 ? 14.182 2.802 -28.525 1.00 73.31 115 GLN A N 1
ATOM 900 C CA . GLN A 1 115 ? 15.506 2.191 -28.330 1.00 73.31 115 GLN A CA 1
ATOM 901 C C . GLN A 1 115 ? 16.228 2.651 -27.056 1.00 73.31 115 GLN A C 1
ATOM 903 O O . GLN A 1 115 ? 17.195 2.033 -26.628 1.00 73.31 115 GLN A O 1
ATOM 908 N N . ARG A 1 116 ? 15.807 3.777 -26.466 1.00 76.12 116 ARG A N 1
ATOM 909 C CA . ARG A 1 116 ? 16.421 4.346 -25.260 1.00 76.12 116 ARG A CA 1
ATOM 910 C C . ARG A 1 116 ? 15.329 4.632 -24.251 1.00 76.12 116 ARG A C 1
ATOM 912 O O . ARG A 1 116 ? 14.559 5.575 -24.419 1.00 76.12 116 ARG A O 1
ATOM 919 N N . VAL A 1 117 ? 15.272 3.807 -23.217 1.00 78.06 117 VAL A N 1
ATOM 920 C CA . VAL A 1 117 ? 14.262 3.892 -22.167 1.00 78.06 117 VAL A CA 1
ATOM 921 C C . VAL A 1 117 ? 14.950 4.230 -20.851 1.00 78.06 117 VAL A C 1
ATOM 923 O O . VAL A 1 117 ? 15.882 3.545 -20.435 1.00 78.06 117 VAL A O 1
ATOM 926 N N . LEU A 1 118 ? 14.493 5.301 -20.203 1.00 82.12 118 LEU A N 1
ATOM 927 C CA . LEU A 1 118 ? 14.828 5.601 -18.815 1.00 82.12 118 LEU A CA 1
ATOM 928 C C . LEU A 1 118 ? 13.681 5.102 -17.935 1.00 82.12 118 LEU A C 1
ATOM 930 O O . LEU A 1 118 ? 12.571 5.620 -18.029 1.00 82.12 118 LEU A O 1
ATOM 934 N N . ALA A 1 119 ? 13.960 4.126 -17.075 1.00 81.62 119 ALA A N 1
ATOM 935 C CA . ALA A 1 119 ? 12.994 3.608 -16.115 1.00 81.62 119 ALA A CA 1
ATOM 936 C C . ALA A 1 119 ? 13.287 4.160 -14.713 1.00 81.62 119 ALA A C 1
ATOM 938 O O . ALA A 1 119 ? 14.413 4.059 -14.219 1.00 81.62 119 ALA A O 1
ATOM 939 N N . LEU A 1 120 ? 12.276 4.757 -14.079 1.00 84.38 120 LEU A N 1
ATOM 940 C CA . LEU A 1 120 ? 12.349 5.294 -12.721 1.00 84.38 120 LEU A CA 1
ATOM 941 C C . LEU A 1 120 ? 11.394 4.498 -11.834 1.00 84.38 120 LEU A C 1
ATOM 943 O O . LEU A 1 120 ? 10.204 4.416 -12.121 1.00 84.38 120 LEU A O 1
ATOM 947 N N . PHE A 1 121 ? 11.925 3.931 -10.754 1.00 85.50 121 PHE A N 1
ATOM 948 C CA . PHE A 1 121 ? 11.170 3.115 -9.805 1.00 85.50 121 PHE A CA 1
ATOM 949 C C . PHE A 1 121 ? 11.183 3.749 -8.412 1.00 85.50 121 PHE A C 1
ATOM 951 O O . PHE A 1 121 ? 12.010 4.619 -8.123 1.00 85.50 121 PHE A O 1
ATOM 958 N N . GLY A 1 122 ? 10.245 3.318 -7.566 1.00 83.44 122 GLY A N 1
ATOM 959 C CA . GLY A 1 122 ? 10.116 3.779 -6.188 1.00 83.44 122 GLY A CA 1
ATOM 960 C C . GLY A 1 122 ? 11.174 3.196 -5.247 1.00 83.44 122 GLY A C 1
ATOM 961 O O . GLY A 1 122 ? 12.258 2.774 -5.659 1.00 83.44 122 GLY A O 1
ATOM 962 N N . HIS A 1 123 ? 10.870 3.211 -3.949 1.00 80.44 123 HIS A N 1
ATOM 963 C CA . HIS A 1 123 ? 11.792 2.733 -2.924 1.00 80.44 123 HIS A CA 1
ATOM 964 C C . HIS A 1 123 ? 12.026 1.217 -3.047 1.00 80.44 123 HIS A C 1
ATOM 966 O O . HIS A 1 123 ? 11.089 0.455 -3.257 1.00 80.44 123 HIS A O 1
ATOM 972 N N . HIS A 1 124 ? 13.271 0.767 -2.876 1.00 79.75 124 HIS A N 1
ATOM 973 C CA . HIS A 1 124 ? 13.660 -0.638 -3.067 1.00 79.75 124 HIS A CA 1
ATOM 974 C C . HIS A 1 124 ? 13.054 -1.599 -2.033 1.00 79.75 124 HIS A C 1
ATOM 976 O O . HIS A 1 124 ? 12.928 -2.780 -2.319 1.00 79.75 124 HIS A O 1
ATOM 982 N N . ASN A 1 125 ? 12.652 -1.090 -0.866 1.00 78.44 125 ASN A N 1
ATOM 983 C CA . ASN A 1 125 ? 11.961 -1.884 0.157 1.00 78.44 125 ASN A CA 1
ATOM 984 C C . ASN A 1 125 ? 10.472 -2.114 -0.148 1.00 78.44 125 ASN A C 1
ATOM 986 O O . ASN A 1 125 ? 9.830 -2.887 0.550 1.00 78.44 125 ASN A O 1
ATOM 990 N N . MET A 1 126 ? 9.899 -1.444 -1.155 1.00 81.38 126 MET A N 1
ATOM 991 C CA . MET A 1 126 ? 8.496 -1.649 -1.514 1.00 81.38 126 MET A CA 1
ATOM 992 C C . MET A 1 126 ? 8.350 -2.837 -2.459 1.00 81.38 126 MET A C 1
ATOM 994 O O . MET A 1 126 ? 8.905 -2.814 -3.562 1.00 81.38 126 MET A O 1
ATOM 998 N N . SER A 1 127 ? 7.508 -3.799 -2.082 1.00 82.69 127 SER A N 1
ATOM 999 C CA . SER A 1 127 ? 7.122 -4.946 -2.917 1.00 82.69 127 SER A CA 1
ATOM 1000 C C . SER A 1 127 ? 6.687 -4.510 -4.322 1.00 82.69 127 SER A C 1
ATOM 1002 O O . SER A 1 127 ? 7.250 -4.979 -5.307 1.00 82.69 127 SER A O 1
ATOM 1004 N N . ILE A 1 128 ? 5.808 -3.508 -4.417 1.00 87.50 128 ILE A N 1
ATOM 1005 C CA . ILE A 1 128 ? 5.342 -2.898 -5.677 1.00 87.50 128 ILE A CA 1
ATOM 1006 C C . ILE A 1 128 ? 6.516 -2.498 -6.584 1.00 87.50 128 ILE A C 1
ATOM 1008 O O . ILE A 1 128 ? 6.538 -2.800 -7.776 1.00 87.50 128 ILE A O 1
ATOM 1012 N N . SER A 1 129 ? 7.510 -1.791 -6.033 1.00 87.25 129 SER A N 1
ATOM 1013 C CA . SER A 1 129 ? 8.634 -1.271 -6.822 1.00 87.25 129 SER A CA 1
ATOM 1014 C C . SER A 1 129 ? 9.566 -2.385 -7.285 1.00 87.25 129 SER A C 1
ATOM 1016 O O . SER A 1 129 ? 10.092 -2.304 -8.394 1.00 87.25 129 SER A O 1
ATOM 1018 N N . VAL A 1 130 ? 9.761 -3.416 -6.461 1.00 87.94 130 VAL A N 1
ATOM 1019 C CA . VAL A 1 130 ? 10.570 -4.591 -6.808 1.00 87.94 130 VAL A CA 1
ATOM 1020 C C . VAL A 1 130 ? 9.891 -5.397 -7.913 1.00 87.94 130 VAL A C 1
ATOM 1022 O O . VAL A 1 130 ? 10.507 -5.626 -8.952 1.00 87.94 130 VAL A O 1
ATOM 1025 N N . ILE A 1 131 ? 8.613 -5.736 -7.731 1.00 90.38 131 ILE A N 1
ATOM 1026 C CA . ILE A 1 131 ? 7.817 -6.529 -8.676 1.00 90.38 131 ILE A CA 1
ATOM 1027 C C . ILE A 1 131 ? 7.729 -5.823 -10.030 1.00 90.38 131 ILE A C 1
ATOM 1029 O O . ILE A 1 131 ? 8.069 -6.403 -11.060 1.00 90.38 131 ILE A O 1
ATOM 1033 N N . ARG A 1 132 ? 7.347 -4.537 -10.039 1.00 92.31 132 ARG A N 1
ATOM 1034 C CA . ARG A 1 132 ? 7.242 -3.766 -11.286 1.00 92.31 132 ARG A CA 1
ATOM 1035 C C . ARG A 1 132 ? 8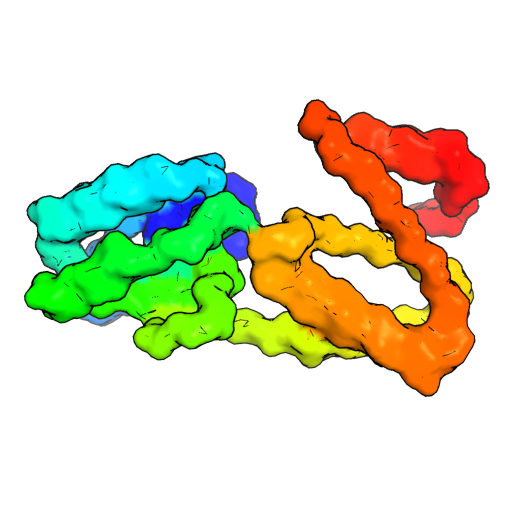.580 -3.635 -11.991 1.00 92.31 132 ARG A C 1
ATOM 1037 O O . ARG A 1 132 ? 8.631 -3.682 -13.214 1.00 92.31 132 ARG A O 1
ATOM 1044 N N . ARG A 1 133 ? 9.665 -3.446 -11.237 1.00 91.25 133 ARG A N 1
ATOM 1045 C CA . ARG A 1 133 ? 11.001 -3.357 -11.823 1.00 91.25 133 ARG A CA 1
ATOM 1046 C C . ARG A 1 133 ? 11.402 -4.665 -12.480 1.00 91.25 133 ARG A C 1
ATOM 1048 O O . ARG A 1 133 ? 11.894 -4.614 -13.598 1.00 91.25 133 ARG A O 1
ATOM 1055 N N . GLN A 1 134 ? 11.206 -5.790 -11.801 1.00 92.25 134 GLN A N 1
ATOM 1056 C CA . GLN A 1 134 ? 11.590 -7.092 -12.329 1.00 92.25 134 GLN A CA 1
ATOM 1057 C C . GLN A 1 134 ? 10.795 -7.417 -13.597 1.00 92.25 134 GLN A C 1
ATOM 1059 O O . GLN A 1 134 ? 11.384 -7.544 -14.663 1.00 92.25 134 GLN A O 1
ATOM 1064 N N . ALA A 1 135 ? 9.462 -7.375 -13.520 1.00 93.38 135 ALA A N 1
ATOM 1065 C CA . ALA A 1 135 ? 8.593 -7.684 -14.653 1.00 93.38 135 ALA A CA 1
ATOM 1066 C C . ALA A 1 135 ? 8.812 -6.754 -15.863 1.00 93.38 135 ALA A C 1
ATOM 1068 O O . ALA A 1 135 ? 8.707 -7.185 -17.007 1.00 93.38 135 ALA A O 1
ATOM 1069 N N . PHE A 1 136 ? 9.138 -5.477 -15.630 1.00 93.00 136 PHE A N 1
ATOM 1070 C CA . PHE A 1 136 ? 9.470 -4.541 -16.706 1.00 93.00 136 PHE A CA 1
ATOM 1071 C C . PHE A 1 136 ? 10.793 -4.884 -17.401 1.00 93.00 136 PHE A C 1
ATOM 1073 O O . PHE A 1 136 ? 10.907 -4.729 -18.614 1.00 93.00 136 PHE A O 1
ATOM 1080 N N . LEU A 1 137 ? 11.804 -5.300 -16.634 1.00 90.50 137 LEU A N 1
ATOM 1081 C CA . LEU A 1 137 ? 13.106 -5.680 -17.178 1.00 90.50 137 LEU A CA 1
ATOM 1082 C C . LEU A 1 137 ? 13.012 -6.991 -17.954 1.00 90.50 137 LEU A C 1
ATOM 1084 O O . LEU A 1 137 ? 13.465 -7.028 -19.092 1.00 90.50 137 LEU A O 1
ATOM 1088 N N . ASP A 1 138 ? 12.345 -7.996 -17.388 1.00 92.75 138 ASP A N 1
ATOM 1089 C CA . ASP A 1 138 ? 12.172 -9.310 -18.013 1.00 92.75 138 ASP A CA 1
ATOM 1090 C C . ASP A 1 138 ? 11.486 -9.196 -19.386 1.00 92.75 138 ASP A C 1
ATOM 1092 O O . ASP A 1 138 ? 11.913 -9.809 -20.363 1.00 92.75 138 ASP A O 1
ATOM 1096 N N . GLU A 1 139 ? 10.451 -8.356 -19.488 1.00 93.69 139 GLU A N 1
ATOM 1097 C CA . GLU A 1 139 ? 9.713 -8.133 -20.737 1.00 93.69 139 GLU A CA 1
ATOM 1098 C C . GLU A 1 139 ? 10.553 -7.414 -21.807 1.00 93.69 139 GLU A C 1
ATOM 1100 O O . GLU A 1 139 ? 10.427 -7.685 -23.001 1.00 93.69 139 GLU A O 1
ATOM 1105 N N . LEU A 1 140 ? 11.416 -6.480 -21.402 1.00 89.00 140 LEU A N 1
ATOM 1106 C CA . LEU A 1 140 ? 12.308 -5.782 -22.328 1.00 89.00 140 LEU A CA 1
ATOM 1107 C C . LEU A 1 140 ? 13.474 -6.670 -22.782 1.00 89.00 140 LEU A C 1
ATOM 1109 O O . LEU A 1 140 ? 13.852 -6.622 -23.956 1.00 89.00 140 LEU A O 1
ATOM 1113 N N . GLU A 1 141 ? 14.030 -7.473 -21.872 1.00 87.44 141 GLU A N 1
ATOM 1114 C CA . GLU A 1 141 ? 15.108 -8.421 -22.163 1.00 87.44 141 GLU A CA 1
ATOM 1115 C C . GLU A 1 141 ? 14.638 -9.519 -23.120 1.00 87.44 141 GLU A C 1
ATOM 1117 O O . GLU A 1 141 ? 15.334 -9.809 -24.095 1.00 87.44 141 GLU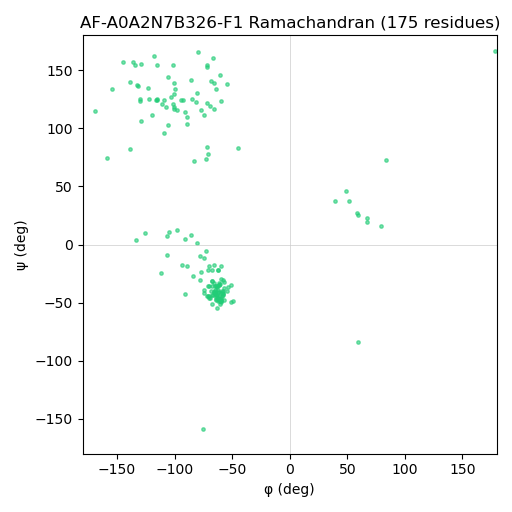 A O 1
ATOM 1122 N N . SER A 1 142 ? 13.425 -10.052 -22.930 1.00 89.94 142 SER A N 1
ATOM 1123 C CA . SER A 1 142 ? 12.847 -11.068 -23.822 1.00 89.94 142 SER A CA 1
ATOM 1124 C C . SER A 1 142 ? 12.644 -10.582 -25.265 1.00 89.94 142 SER A C 1
ATOM 1126 O O . SER A 1 142 ? 12.626 -11.392 -26.190 1.00 89.94 142 SER A O 1
ATOM 1128 N N . HIS A 1 143 ? 12.571 -9.265 -25.479 1.00 87.50 143 HIS A N 1
ATOM 1129 C CA . HIS A 1 143 ? 12.445 -8.630 -26.795 1.00 87.50 143 HIS A CA 1
ATOM 1130 C C . HIS A 1 143 ? 13.751 -7.984 -27.295 1.00 87.50 143 HIS A C 1
ATOM 1132 O O . HIS A 1 143 ? 13.738 -7.242 -28.281 1.00 87.50 143 HIS A O 1
ATOM 1138 N N . GLY A 1 144 ? 14.884 -8.241 -26.630 1.00 82.31 144 GLY A N 1
ATOM 1139 C CA . GLY A 1 144 ? 16.208 -7.783 -27.064 1.00 82.31 144 GLY A CA 1
ATOM 1140 C C . GLY A 1 144 ? 16.415 -6.265 -27.003 1.00 82.31 144 GLY A C 1
ATOM 1141 O O . GLY A 1 144 ? 17.267 -5.725 -27.713 1.00 82.31 144 GLY A O 1
ATOM 1142 N N . VAL A 1 145 ? 15.642 -5.545 -26.184 1.00 79.25 145 VAL A N 1
ATOM 1143 C CA . VAL A 1 145 ? 15.783 -4.091 -26.039 1.00 79.25 145 VAL A CA 1
ATOM 1144 C C . VAL A 1 145 ? 16.922 -3.780 -25.071 1.00 79.25 145 VAL A C 1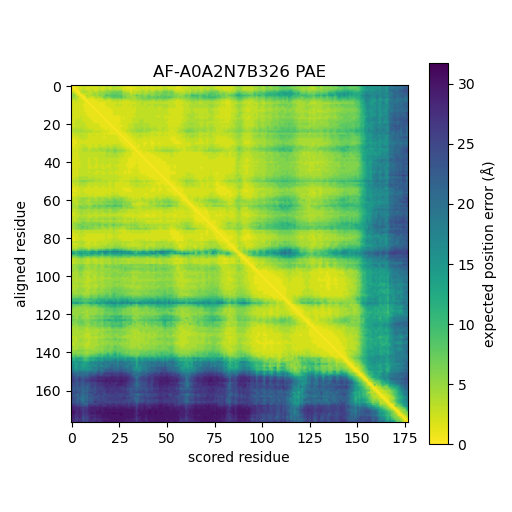
ATOM 1146 O O . VAL A 1 145 ? 16.888 -4.171 -23.910 1.00 79.25 145 VAL A O 1
ATOM 1149 N N . ALA A 1 146 ? 17.926 -3.022 -25.520 1.00 71.00 146 ALA A N 1
ATOM 1150 C CA . ALA A 1 146 ? 19.042 -2.615 -24.667 1.00 71.00 146 ALA A CA 1
ATOM 1151 C C . ALA A 1 146 ? 18.577 -1.670 -23.541 1.00 71.00 146 ALA A C 1
ATOM 1153 O O . ALA A 1 146 ? 18.130 -0.545 -23.788 1.00 71.00 146 ALA A O 1
ATOM 1154 N N . ILE A 1 147 ? 18.726 -2.106 -22.289 1.00 70.19 147 ILE A N 1
ATOM 1155 C CA . ILE A 1 147 ? 18.269 -1.362 -21.110 1.00 70.19 147 ILE A CA 1
ATOM 1156 C C . ILE A 1 147 ? 19.444 -0.648 -20.451 1.00 70.19 147 ILE A C 1
ATOM 1158 O O . ILE A 1 147 ? 20.460 -1.255 -20.116 1.00 70.19 147 ILE A O 1
ATOM 1162 N N . ARG A 1 148 ? 19.288 0.653 -20.180 1.00 68.19 148 ARG A N 1
ATOM 1163 C CA . ARG A 1 148 ? 20.224 1.392 -19.327 1.00 68.19 148 ARG A CA 1
ATOM 1164 C C . ARG A 1 148 ? 19.567 1.731 -17.999 1.00 68.19 148 ARG A C 1
ATOM 1166 O O . ARG A 1 148 ? 18.885 2.744 -17.863 1.00 68.19 148 ARG A O 1
ATOM 1173 N N . LEU A 1 149 ? 19.814 0.891 -17.000 1.00 64.44 149 LEU A N 1
ATOM 1174 C CA . LEU A 1 149 ? 19.401 1.165 -15.630 1.00 64.44 149 LEU A CA 1
ATOM 1175 C C . LEU A 1 149 ? 20.298 2.238 -15.016 1.00 64.44 149 LEU A C 1
ATOM 1177 O O . LEU A 1 149 ? 21.472 2.002 -14.732 1.00 64.44 149 LEU A O 1
ATOM 1181 N N . TRP A 1 150 ? 19.735 3.418 -14.768 1.00 63.06 150 TRP A N 1
ATOM 1182 C CA . TRP A 1 150 ? 20.400 4.417 -13.945 1.00 63.06 150 TRP A CA 1
ATOM 1183 C C . TRP A 1 150 ? 19.995 4.235 -12.482 1.00 63.06 150 TRP A C 1
ATOM 1185 O O . TRP A 1 150 ? 18.839 4.434 -12.110 1.00 63.06 150 TRP A O 1
ATOM 1195 N N . LYS A 1 151 ? 20.957 3.857 -11.638 1.00 55.62 151 LYS A N 1
ATOM 1196 C CA . LYS A 1 151 ? 20.769 3.800 -10.186 1.00 55.62 151 LYS A CA 1
ATOM 1197 C C . LYS A 1 151 ? 21.141 5.164 -9.600 1.00 55.62 151 LYS A C 1
ATOM 1199 O O . LYS A 1 151 ? 22.317 5.519 -9.576 1.00 55.62 151 LYS A O 1
ATOM 1204 N N . SER A 1 152 ? 20.159 5.931 -9.124 1.00 52.34 152 SER A N 1
ATOM 1205 C CA . SER A 1 152 ? 20.457 7.130 -8.330 1.00 52.34 152 SER A CA 1
ATOM 1206 C C . SER A 1 152 ? 21.148 6.710 -7.033 1.00 52.34 152 SER A C 1
ATOM 1208 O O . SER A 1 152 ? 20.607 5.846 -6.339 1.00 52.34 152 SER A O 1
ATOM 1210 N N . PRO A 1 153 ? 22.249 7.355 -6.609 1.00 45.59 153 PRO A N 1
ATOM 1211 C CA . PRO A 1 153 ? 22.659 7.271 -5.217 1.00 45.59 153 PRO A CA 1
ATOM 1212 C C . PRO A 1 153 ? 21.518 7.829 -4.357 1.00 45.59 153 PRO A C 1
ATOM 1214 O O . PRO A 1 153 ? 21.031 8.945 -4.577 1.00 45.59 153 PRO A O 1
ATOM 1217 N N . VAL A 1 154 ? 21.037 7.022 -3.415 1.00 48.00 154 VAL A N 1
ATOM 1218 C CA . VAL A 1 154 ? 19.979 7.378 -2.466 1.00 48.00 154 VAL A CA 1
ATOM 1219 C C . VAL A 1 154 ? 20.559 8.389 -1.470 1.00 48.00 154 VAL A C 1
ATOM 1221 O O . VAL A 1 154 ? 20.945 8.047 -0.364 1.00 48.00 154 VAL A O 1
ATOM 1224 N N . ARG A 1 155 ? 20.683 9.663 -1.860 1.00 43.16 155 ARG A N 1
ATOM 1225 C CA . ARG A 1 155 ? 20.893 10.768 -0.908 1.00 43.16 155 ARG A CA 1
ATOM 1226 C C . ARG A 1 155 ? 19.631 11.600 -0.849 1.00 43.16 155 ARG A C 1
ATOM 1228 O O . ARG A 1 155 ? 19.178 12.041 -1.906 1.00 43.16 155 ARG A O 1
ATOM 1235 N N . ARG A 1 156 ? 19.073 11.781 0.355 1.00 43.91 156 ARG A N 1
ATOM 1236 C CA . ARG A 1 156 ? 17.890 12.596 0.703 1.00 43.91 156 ARG A CA 1
ATOM 1237 C C . ARG A 1 156 ? 17.939 13.975 0.025 1.00 43.91 156 ARG A C 1
ATOM 1239 O O . ARG A 1 156 ? 18.411 14.948 0.595 1.00 43.91 156 ARG A O 1
ATOM 1246 N N . THR A 1 157 ? 17.519 14.053 -1.231 1.00 43.62 157 THR A N 1
ATOM 1247 C CA . THR A 1 157 ? 17.523 15.276 -2.037 1.00 43.62 157 THR A CA 1
ATOM 1248 C C . THR A 1 157 ? 16.165 15.399 -2.709 1.00 43.62 157 THR A C 1
ATOM 1250 O O . THR A 1 157 ? 15.656 14.389 -3.204 1.00 43.62 157 THR A O 1
ATOM 1253 N N . PRO A 1 158 ? 15.576 16.608 -2.737 1.00 48.66 158 PRO A N 1
ATOM 1254 C CA . PRO A 1 158 ? 14.275 16.837 -3.351 1.00 48.66 158 PRO A CA 1
ATOM 1255 C C . PRO A 1 158 ? 14.242 16.349 -4.803 1.00 48.66 158 PRO A C 1
ATOM 1257 O O . PRO A 1 158 ? 15.178 16.602 -5.569 1.00 48.66 158 PRO A O 1
ATOM 1260 N N . ILE A 1 159 ? 13.145 15.695 -5.196 1.00 54.53 159 ILE A N 1
ATOM 1261 C CA . ILE A 1 159 ? 12.909 15.168 -6.555 1.00 54.53 159 ILE A CA 1
ATOM 1262 C C . ILE A 1 159 ? 13.142 16.252 -7.625 1.00 54.53 159 ILE A C 1
ATOM 1264 O O . ILE A 1 159 ? 13.731 15.976 -8.671 1.00 54.53 159 ILE A O 1
ATOM 1268 N N . SER A 1 160 ? 12.805 17.511 -7.324 1.00 48.25 160 SER A N 1
ATOM 1269 C CA . SER A 1 160 ? 13.020 18.667 -8.205 1.00 48.25 160 SER A CA 1
ATOM 1270 C C . SER A 1 160 ? 14.494 18.932 -8.545 1.00 48.25 160 SER A C 1
ATOM 1272 O O . SER A 1 160 ? 14.804 19.315 -9.673 1.00 48.25 160 SER A O 1
ATOM 1274 N N . LYS A 1 161 ? 15.430 18.686 -7.615 1.00 48.06 161 LYS A N 1
ATOM 1275 C CA . LYS A 1 161 ? 16.877 18.807 -7.869 1.00 48.06 161 LYS A CA 1
ATOM 1276 C C . LYS A 1 161 ? 17.422 17.599 -8.638 1.00 48.06 161 LYS A C 1
ATOM 1278 O O . LYS A 1 161 ? 18.327 17.768 -9.451 1.00 48.06 161 LYS A O 1
ATOM 1283 N N . ARG A 1 162 ? 16.840 16.407 -8.450 1.00 49.47 162 ARG A N 1
ATOM 1284 C CA . ARG A 1 162 ? 17.219 15.182 -9.181 1.00 49.47 162 ARG A CA 1
ATOM 1285 C C . ARG A 1 162 ? 16.825 15.245 -10.657 1.00 49.47 162 ARG A C 1
ATOM 1287 O O . ARG A 1 162 ? 17.674 14.990 -11.505 1.00 49.47 162 ARG A O 1
ATOM 1294 N N . ILE A 1 163 ? 15.596 15.671 -10.967 1.00 56.12 163 ILE A N 1
ATOM 1295 C CA . ILE A 1 163 ? 15.127 15.847 -12.356 1.00 56.12 163 ILE A CA 1
ATOM 1296 C C . ILE A 1 163 ? 15.916 16.963 -13.060 1.00 56.12 163 ILE A C 1
ATOM 1298 O O . ILE A 1 163 ? 16.318 16.814 -14.209 1.00 56.12 163 ILE A O 1
ATOM 1302 N N . ARG A 1 164 ? 16.236 18.058 -12.358 1.00 47.78 164 ARG A N 1
ATOM 1303 C CA . ARG A 1 164 ? 17.053 19.150 -12.916 1.00 47.78 164 ARG A CA 1
ATOM 1304 C C . ARG A 1 164 ? 18.506 18.732 -13.186 1.00 47.78 164 ARG A C 1
ATOM 1306 O O . ARG A 1 164 ? 19.113 19.233 -14.127 1.00 47.78 164 ARG A O 1
ATOM 1313 N N . CYS A 1 165 ? 19.052 17.807 -12.394 1.00 47.19 165 CYS A N 1
ATOM 1314 C CA . CYS A 1 165 ? 20.353 17.190 -12.658 1.00 47.19 165 CYS A CA 1
ATOM 1315 C C . CYS A 1 165 ? 20.284 16.245 -13.873 1.00 47.19 165 CYS A C 1
ATOM 1317 O O . CYS A 1 165 ? 21.117 16.354 -14.767 1.00 47.19 165 CYS A O 1
ATOM 1319 N N . LEU A 1 166 ? 19.230 15.419 -13.961 1.00 50.88 166 LEU A N 1
ATOM 1320 C CA . LEU A 1 166 ? 18.923 14.544 -15.107 1.00 50.88 166 LEU A CA 1
ATOM 1321 C C . LEU A 1 166 ? 18.781 15.313 -16.434 1.00 50.88 166 LEU A C 1
ATOM 1323 O O . LEU A 1 166 ? 19.220 14.827 -17.471 1.00 50.88 166 LEU A O 1
ATOM 1327 N N . LEU A 1 167 ? 18.205 16.518 -16.407 1.00 52.88 167 LEU A N 1
ATOM 1328 C CA . LEU A 1 167 ? 18.056 17.376 -17.589 1.00 52.88 167 LEU A CA 1
ATOM 1329 C C . LEU A 1 167 ? 19.363 18.085 -17.997 1.00 52.88 167 LEU A C 1
ATOM 1331 O O . LEU A 1 167 ? 19.516 18.453 -19.158 1.00 52.88 167 LEU A O 1
ATOM 1335 N N . ARG A 1 168 ? 20.318 18.278 -17.072 1.00 43.69 168 ARG A N 1
ATOM 1336 C CA . ARG A 1 168 ? 21.591 18.981 -17.338 1.00 43.69 168 ARG A CA 1
ATOM 1337 C C . ARG A 1 168 ? 22.669 18.086 -17.954 1.00 43.69 168 ARG A C 1
ATOM 1339 O O . ARG A 1 168 ? 23.503 18.581 -18.709 1.00 43.69 168 ARG A O 1
ATOM 1346 N N . THR A 1 169 ? 22.650 16.779 -17.709 1.00 42.75 169 THR A N 1
ATOM 1347 C CA . THR A 1 169 ? 23.556 15.811 -18.349 1.00 42.75 169 THR A CA 1
ATOM 1348 C C . THR A 1 169 ? 23.042 15.393 -19.732 1.00 42.75 169 THR A C 1
ATOM 1350 O O . THR A 1 169 ? 22.583 14.277 -19.923 1.00 42.75 169 THR A O 1
ATOM 1353 N N . ARG A 1 170 ? 23.125 16.304 -20.715 1.00 37.97 170 ARG A N 1
ATOM 1354 C CA . ARG A 1 170 ? 23.195 16.033 -22.175 1.00 37.97 170 ARG A CA 1
ATOM 1355 C C . ARG A 1 170 ? 22.316 14.887 -22.741 1.00 37.97 170 ARG A C 1
ATOM 1357 O O . ARG A 1 170 ? 22.747 14.187 -23.655 1.00 37.97 170 ARG A O 1
ATOM 1364 N N . LEU A 1 171 ? 21.086 14.692 -22.251 1.00 38.66 171 LEU A N 1
ATOM 1365 C CA . LEU A 1 171 ? 20.171 13.674 -22.800 1.00 38.66 171 LEU A CA 1
ATOM 1366 C C . LEU A 1 171 ? 18.735 14.142 -23.063 1.00 38.66 171 LEU A C 1
ATOM 1368 O O . LEU A 1 171 ? 17.919 13.330 -23.485 1.00 38.66 171 LEU A O 1
ATOM 1372 N N . LEU A 1 172 ? 18.417 15.421 -22.861 1.00 36.69 172 LEU A N 1
ATOM 1373 C CA . LEU A 1 172 ? 17.061 15.944 -23.038 1.00 36.69 172 LEU A CA 1
ATOM 1374 C C . LEU A 1 172 ? 17.083 17.313 -23.729 1.00 36.69 172 LEU A C 1
ATOM 1376 O O . LEU A 1 172 ? 16.970 18.360 -23.104 1.00 36.69 172 LEU A O 1
ATOM 1380 N N . MET A 1 173 ? 17.195 17.290 -25.053 1.00 31.86 173 MET A N 1
ATOM 1381 C CA . MET A 1 173 ? 16.493 18.249 -25.903 1.00 31.86 173 MET A CA 1
ATOM 1382 C C . MET A 1 173 ? 15.821 17.456 -27.018 1.00 31.86 173 MET A C 1
ATOM 1384 O O . MET A 1 173 ? 16.448 16.574 -27.598 1.00 31.86 173 MET A O 1
ATOM 1388 N N . ARG A 1 174 ? 14.568 17.811 -27.314 1.00 28.12 174 ARG A N 1
ATOM 1389 C CA . ARG A 1 174 ? 13.608 17.144 -28.214 1.00 28.12 174 ARG A CA 1
ATOM 1390 C C . ARG A 1 174 ? 12.830 15.986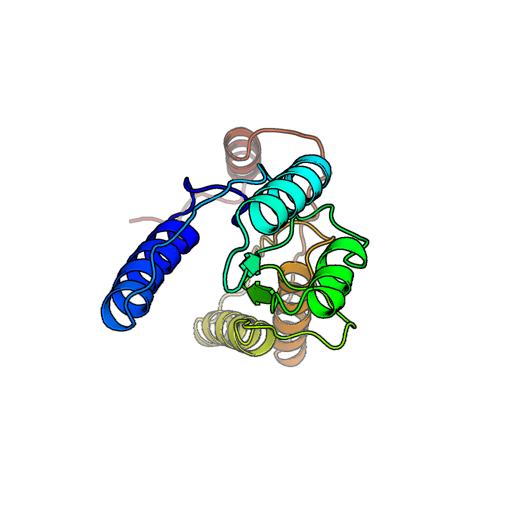 -27.599 1.00 28.12 174 ARG A C 1
ATOM 1392 O O . ARG A 1 174 ? 13.023 14.845 -27.980 1.00 28.12 174 ARG A O 1
ATOM 1399 N N . PHE A 1 175 ? 11.890 16.305 -26.717 1.00 31.12 175 PHE A N 1
ATOM 1400 C CA . PHE A 1 175 ? 10.587 15.632 -26.691 1.00 31.12 175 PHE A CA 1
ATOM 1401 C C . PHE A 1 175 ? 9.591 16.540 -25.972 1.00 31.12 175 PHE A C 1
ATOM 1403 O O . PHE A 1 175 ? 9.306 16.315 -24.810 1.00 31.12 175 PHE A O 1
ATOM 1410 N N . PHE A 1 176 ? 9.148 17.599 -26.644 1.00 23.34 176 PHE A N 1
ATOM 1411 C CA . PHE A 1 176 ? 7.854 18.265 -26.456 1.00 23.34 176 PHE A CA 1
ATOM 1412 C C . PHE A 1 176 ? 7.708 19.235 -27.647 1.00 23.34 176 PHE A C 1
ATOM 1414 O O . PHE A 1 176 ? 8.592 20.085 -27.792 1.00 23.34 176 PHE A O 1
ATOM 1421 N N . PRO A 1 177 ? 6.742 19.048 -28.570 1.00 33.59 177 PRO A N 1
ATOM 1422 C CA . PRO A 1 177 ? 6.251 20.161 -29.378 1.00 33.59 177 PRO A CA 1
ATOM 1423 C C . PRO A 1 177 ? 5.514 21.173 -28.493 1.00 33.59 177 PRO A C 1
ATOM 1425 O O . PRO A 1 177 ? 4.953 20.747 -27.454 1.00 33.59 177 PRO A O 1
#

Nearest PDB structures (foldseek):
  3cs3-assembly1_A-2  TM=8.194E-01  e=8.470E-06  Enterococcus faecalis V583
  3hcw-assembly1_B  TM=7.938E-01  e=1.473E-03  Staphylococcus aureus subsp. aureus Mu50
  3gv0-assembly1_A  TM=7.611E-01  e=9.269E-04  Agrobacterium fabrum str. C58
  7ce1-assembly1_B  TM=7.910E-01  e=1.130E-03  Agrobacterium tumefaciens A6
  7cdx-assembly1_B  TM=7.562E-01  e=1.573E-03  Agrobacterium tumefaciens A6

Solvent-accessible surface area (backbone atoms only — not comparable to full-atom values): 10652 Å² total; per-residue (Å²): 62,38,39,52,77,86,39,70,68,49,44,55,50,49,54,56,48,48,57,54,38,45,78,73,76,45,84,84,79,88,44,70,26,72,51,35,56,69,42,42,55,53,49,51,50,52,43,60,77,67,63,46,83,54,42,55,37,32,54,37,72,74,57,84,76,60,63,77,62,59,56,31,51,82,71,73,26,51,58,36,28,30,79,44,55,82,90,87,65,101,65,52,70,52,67,77,66,43,44,61,56,21,34,52,55,34,50,56,40,56,76,65,69,60,74,79,59,84,73,87,74,67,58,81,72,31,63,66,34,46,44,24,50,49,34,26,47,55,51,30,55,78,68,72,51,68,78,59,84,72,80,74,79,91,61,102,62,62,66,72,60,53,54,54,50,58,51,66,62,88,73,69,82,89,90,74,136

pLDDT: mean 82.27, std 17.74, range [23.34, 96.94]

Foldseek 3Di:
DEQDPVDPVVVVVVVVVQVVVVVVVDHDDDAHQVLPPVSVLVVLVVCVVVVPQEEEDEHHLPDDDCVSVVVCVVVNHAYEYEDQDDDDDPHHYDYDPLLVVLLVVLVVCVVVVPQEDADDFDDPSTPSRVNSVVSNVVNCVVVVRDYDYDDDDPDPDDPVVVVVVVCPPPDDDDDDD

Sequence (177 aa):
MVPSISSYFYNFFLASLEEEVKKQGYSLLILQSGDDPVMELFNLKVCKENRVAGIFASLTSETKDISAFLKLAEHSIPVLFFDKVPTWEPCLKVCLADEQAARLAAQALIARKKQRVLALFGHHNMSISVIRRQAFLDELESHGVAIRLWKSPVRRTPISKRIRCLLRTRLLMRFFP

Secondary structure (DSSP, 8-state):
-BS-TTSHHHHHHHHHHHHHHHHTT--PPP-B-TT-HHHHHHHHHHHHHTT-S-EEEPPPSS----HHHHGGGGGT--EEEESS--SSS--EEE---HHHHHHHHHHHHHHTT-S--------TT-HHHHHHHHHHHHHHHHTTPPP-----------HHHHHHHHHHSS--SS---

Radius of gyration: 19.83 Å; Cα contacts (8 Å, |Δi|>4): 193; chains: 1; bounding box: 48×35×53 Å